Protein 1YPK (pdb70)

Structure (mmCIF, N/CA/C/O backbone):
data_1YPK
#
_entry.id   1YPK
#
_cell.length_a   70.885
_cell.length_b   71.744
_cell.length_c   72.274
_cell.angle_alpha   90.00
_cell.angle_beta   100.93
_cell.angle_gamma   90.00
#
_symmetry.space_group_name_H-M   'C 1 2 1'
#
loop_
_entity.id
_entity.type
_entity.pdbx_description
1 polymer 'Prothrombin light chain'
2 polymer 'Prothrombin heavy chain'
3 polymer '10-mer peptide from Acety-Hirudin(54-65) sulfated'
4 non-polymer [N-[N-(4-METHOXY-2,3,6-TRIMETHYLPHENYLSULFONYL)-L-ASPARTYL]-D-(4-AMIDINO-PHENYLALANYL)]-PIPERIDINE
5 water water
#
loop_
_atom_site.group_PDB
_atom_site.id
_atom_site.type_symbol
_atom_site.label_atom_id
_atom_site.label_alt_id
_atom_site.label_comp_id
_atom_site.label_asym_id
_atom_site.label_entity_id
_atom_site.label_seq_id
_atom_site.pdbx_PDB_ins_code
_atom_site.Cartn_x
_atom_site.Cartn_y
_atom_site.Cartn_z
_atom_site.occupancy
_atom_site.B_iso_or_equiv
_atom_site.auth_seq_id
_atom_site.auth_comp_id
_atom_site.auth_asym_id
_atom_site.auth_atom_id
_atom_site.pdbx_PDB_model_num
ATOM 1 N N . ALA A 1 1 B 13.702 19.288 20.979 1.00 45.17 1 ALA L N 1
ATOM 2 C CA . ALA A 1 1 B 13.301 20.549 20.325 1.00 45.10 1 ALA L CA 1
ATOM 3 C C . ALA A 1 1 B 11.792 20.528 20.110 1.00 35.36 1 ALA L C 1
ATOM 4 O O . ALA A 1 1 B 11.064 21.040 20.965 1.00 33.85 1 ALA L O 1
ATOM 6 N N . ASP A 1 2 A 11.299 19.926 19.032 1.00 27.86 1 ASP L N 1
ATOM 7 C CA . ASP A 1 2 A 9.942 19.434 18.950 1.00 23.00 1 ASP L CA 1
ATOM 8 C C . ASP A 1 2 A 9.937 17.910 19.066 1.00 20.22 1 ASP L C 1
ATOM 9 O O . ASP A 1 2 A 8.963 17.285 18.642 1.00 23.44 1 ASP L O 1
ATOM 14 N N . CYS A 1 3 ? 11.036 17.384 19.623 1.00 19.83 1 CYS L N 1
ATOM 15 C CA . CYS A 1 3 ? 11.086 15.915 19.717 1.00 21.56 1 CYS L CA 1
ATOM 16 C C . CYS A 1 3 ? 9.877 15.420 20.499 1.00 14.61 1 CYS L C 1
ATOM 17 O O . CYS A 1 3 ? 9.459 16.069 21.463 1.00 17.51 1 CYS L O 1
ATOM 20 N N . GLY A 1 4 ? 9.397 14.246 20.171 1.00 15.86 2 GLY L N 1
ATOM 21 C CA . GLY A 1 4 ? 8.490 13.562 21.058 1.00 11.73 2 GLY L CA 1
ATOM 22 C C . GLY A 1 4 ? 7.079 14.115 21.018 1.00 13.46 2 GLY L C 1
ATOM 23 O O . GLY A 1 4 ? 6.282 13.616 21.814 1.00 16.51 2 GLY L O 1
ATOM 24 N N . LEU A 1 5 ? 6.814 15.083 20.132 1.00 13.69 3 LEU L N 1
ATOM 25 C CA . LEU A 1 5 ? 5.465 15.642 19.995 1.00 12.90 3 LEU L CA 1
ATOM 26 C C . LEU A 1 5 ? 4.938 15.235 18.607 1.00 13.94 3 LEU L C 1
ATOM 27 O O . LEU A 1 5 ? 5.488 15.688 17.618 1.00 16.17 3 LEU L O 1
ATOM 32 N N . ARG A 1 6 ? 3.950 14.368 18.580 1.00 11.96 4 ARG L N 1
ATOM 33 C CA . ARG A 1 6 ? 3.434 13.773 17.355 1.00 9.28 4 ARG L CA 1
ATOM 34 C C . ARG A 1 6 ? 2.532 14.736 16.606 1.00 14.71 4 ARG L C 1
ATOM 35 O O . ARG A 1 6 ? 1.572 15.276 17.170 1.00 15.52 4 ARG L O 1
ATOM 43 N N . PRO A 1 7 ? 2.836 14.950 15.338 1.00 16.51 5 PRO L N 1
ATOM 44 C CA . PRO A 1 7 ? 1.957 15.764 14.479 1.00 21.01 5 PRO L CA 1
ATOM 45 C C . PRO A 1 7 ? 0.500 15.366 14.591 1.00 21.88 5 PRO L C 1
ATOM 46 O O . PRO A 1 7 ? -0.300 16.312 14.611 1.00 18.94 5 PRO L O 1
ATOM 50 N N . LEU A 1 8 ? 0.146 14.079 14.671 1.00 15.26 6 LEU L N 1
ATOM 51 C CA . LEU A 1 8 ? -1.268 13.737 14.590 1.00 20.28 6 LEU L CA 1
ATOM 52 C C . LEU A 1 8 ? -1.913 13.587 15.953 1.00 18.74 6 LEU L C 1
ATOM 53 O O . LEU A 1 8 ? -3.099 13.283 15.988 1.00 16.25 6 LEU L O 1
ATOM 58 N N . PHE A 1 9 ? -1.144 13.807 17.024 1.00 20.84 7 PHE L N 1
ATOM 59 C CA . PHE A 1 9 ? -1.667 13.723 18.386 1.00 13.43 7 PHE L CA 1
ATOM 60 C C . PHE A 1 9 ? -1.276 14.965 19.167 1.00 21.83 7 PHE L C 1
ATOM 61 O O . PHE A 1 9 ? -2.058 15.931 19.148 1.00 19.55 7 PHE L O 1
ATOM 69 N N . GLU A 1 10 ? -0.121 15.029 19.830 1.00 16.90 8 GLU L N 1
ATOM 70 C CA . GLU A 1 10 ? 0.161 16.143 20.726 1.00 18.45 8 GLU L CA 1
ATOM 71 C C . GLU A 1 10 ? 0.089 17.486 20.008 1.00 22.76 8 GLU L C 1
ATOM 72 O O . GLU A 1 10 ? -0.457 18.460 20.558 1.00 16.54 8 GLU L O 1
ATOM 78 N N . LYS A 1 11 ? 0.603 17.565 18.780 1.00 15.99 9 LYS L N 1
ATOM 79 C CA . LYS A 1 11 ? 0.614 18.871 18.114 1.00 18.46 9 LYS L CA 1
ATOM 80 C C . LYS A 1 11 ? -0.778 19.440 17.868 1.00 19.78 9 LYS L C 1
ATOM 81 O O . LYS A 1 11 ? -0.893 20.681 17.821 1.00 20.05 9 LYS L O 1
ATOM 87 N N . LYS A 1 12 ? -1.792 18.608 17.700 1.00 19.27 10 LYS L N 1
ATOM 88 C CA . LYS A 1 12 ? -3.162 19.051 17.426 1.00 21.51 10 LYS L CA 1
ATOM 89 C C . LYS A 1 12 ? -4.106 18.665 18.547 1.00 19.14 10 LYS L C 1
ATOM 90 O O . LYS A 1 12 ? -5.341 18.654 18.454 1.00 24.99 10 LYS L O 1
ATOM 96 N N . SER A 1 13 ? -3.522 18.367 19.701 1.00 19.47 11 SER L N 1
ATOM 97 C CA . SER A 1 13 ? -4.242 18.080 20.927 1.00 16.57 11 SER L CA 1
ATOM 98 C C . SER A 1 13 ? -5.228 16.919 20.821 1.00 20.30 11 SER L C 1
ATOM 99 O O . SER A 1 13 ? -6.311 16.975 21.432 1.00 22.91 11 SER L O 1
ATOM 102 N N . LEU A 1 14 ? -4.869 15.868 20.105 1.00 18.86 12 LEU L N 1
ATOM 103 C CA . LEU A 1 14 ? -5.598 14.616 20.089 1.00 16.76 12 LEU L CA 1
ATOM 104 C C . LEU A 1 14 ? -4.822 13.552 20.876 1.00 18.02 12 LEU L C 1
ATOM 105 O O . LEU A 1 14 ? -3.585 13.570 20.813 1.00 19.97 12 LEU L O 1
ATOM 110 N N . GLU A 1 15 ? -5.558 12.712 21.569 1.00 18.54 13 GLU L N 1
ATOM 111 C CA . GLU A 1 15 ? -4.997 11.577 22.319 1.00 19.56 13 GLU L CA 1
ATOM 112 C C . GLU A 1 15 ? -5.216 10.283 21.541 1.00 21.36 13 GLU L C 1
ATOM 113 O O . GLU A 1 15 ? -6.252 10.072 20.887 1.00 18.99 13 GLU L O 1
ATOM 119 N N . ASP A 1 16 ? -4.216 9.393 21.599 1.00 21.48 14 ASP L N 1
ATOM 120 C CA . ASP A 1 16 ? -4.414 8.043 21.056 1.00 20.76 14 ASP L CA 1
ATOM 121 C C . ASP A 1 16 ? -5.215 7.198 22.036 1.00 20.46 14 ASP L C 1
ATOM 122 O O . ASP A 1 16 ? -5.526 7.606 23.159 1.00 17.50 14 ASP L O 1
ATOM 127 N N . LYS A 1 17 A -5.558 5.995 21.591 1.00 19.67 14 LYS L N 1
ATOM 128 C CA . LYS A 1 17 A -6.556 5.176 22.261 1.00 21.70 14 LYS L CA 1
ATOM 129 C C . LYS A 1 17 A -6.067 4.592 23.579 1.00 18.86 14 LYS L C 1
ATOM 130 O O . LYS A 1 17 A -6.918 4.217 24.382 1.00 21.52 14 LYS L O 1
ATOM 136 N N . THR A 1 18 B -4.761 4.493 23.808 1.00 17.03 14 THR L N 1
ATOM 137 C CA . THR A 1 18 B -4.308 3.878 25.058 1.00 14.75 14 THR L CA 1
ATOM 138 C C . THR A 1 18 B -3.315 4.748 25.807 1.00 20.31 14 THR L C 1
ATOM 139 O O . THR A 1 18 B -2.784 4.301 26.843 1.00 21.67 14 THR L O 1
ATOM 143 N N . GLU A 1 19 C -2.987 5.975 25.391 1.00 15.17 14 GLU L N 1
ATOM 144 C CA . GLU A 1 19 C -1.971 6.673 26.178 1.00 13.08 14 GLU L CA 1
ATOM 145 C C . GLU A 1 19 C -2.454 6.978 27.593 1.00 20.56 14 GLU L C 1
ATOM 146 O O . GLU A 1 19 C -1.670 7.226 28.519 1.00 21.14 14 GLU L O 1
ATOM 152 N N . ARG A 1 20 D -3.760 6.979 27.850 1.00 14.39 14 ARG L N 1
ATOM 153 C CA . ARG A 1 20 D -4.197 7.262 29.217 1.00 13.65 14 ARG L CA 1
ATOM 154 C C . ARG A 1 20 D -3.825 6.140 30.184 1.00 14.40 14 ARG L C 1
ATOM 155 O O . ARG A 1 20 D -3.606 6.380 31.377 1.00 20.15 14 ARG L O 1
ATOM 163 N N . GLU A 1 21 E -3.747 4.916 29.677 1.00 18.96 14 GLU L N 1
ATOM 164 C CA . GLU A 1 21 E -3.314 3.780 30.506 1.00 17.22 14 GLU L CA 1
ATOM 165 C C . GLU A 1 21 E -1.917 4.027 31.045 1.00 20.10 14 GLU L C 1
ATOM 166 O O . GLU A 1 21 E -1.545 3.697 32.169 1.00 15.18 14 GLU L O 1
ATOM 172 N N . LEU A 1 22 F -1.054 4.647 30.217 1.00 21.11 14 LEU L N 1
ATOM 173 C CA . LEU A 1 22 F 0.284 4.983 30.709 1.00 19.69 14 LEU L CA 1
ATOM 174 C C . LEU A 1 22 F 0.191 6.032 31.810 1.00 19.25 14 LEU L C 1
ATOM 175 O O . LEU A 1 22 F 0.737 5.826 32.893 1.00 17.56 14 LEU L O 1
ATOM 180 N N . LEU A 1 23 G -0.520 7.115 31.481 1.00 18.39 14 LEU L N 1
ATOM 181 C CA . LEU A 1 23 G -0.722 8.184 32.456 1.00 17.20 14 LEU L CA 1
ATOM 182 C C . LEU A 1 23 G -1.190 7.635 33.800 1.00 12.80 14 LEU L C 1
ATOM 183 O O . LEU A 1 23 G -0.702 8.012 34.865 1.00 20.42 14 LEU L O 1
ATOM 188 N N . GLU A 1 24 H -2.151 6.719 33.687 1.00 17.54 14 GLU L N 1
ATOM 189 C CA . GLU A 1 24 H -2.745 6.225 34.945 1.00 18.58 14 GLU L CA 1
ATOM 190 C C . GLU A 1 24 H -1.731 5.412 35.717 1.00 17.47 14 GLU L C 1
ATOM 191 O O . GLU A 1 24 H -1.880 5.335 36.932 1.00 13.64 14 GLU L O 1
ATOM 197 N N . SER A 1 25 I -0.700 4.865 35.055 1.00 21.47 14 SER L N 1
ATOM 198 C CA . SER A 1 25 I 0.300 4.084 35.795 1.00 18.62 14 SER L CA 1
ATOM 199 C C . SER A 1 25 I 1.348 4.967 36.445 1.00 22.13 14 SER L C 1
ATOM 200 O O . SER A 1 25 I 2.123 4.500 37.290 1.00 22.72 14 SER L O 1
ATOM 203 N N . TYR A 1 26 J 1.392 6.227 36.029 1.00 16.46 14 TYR L N 1
ATOM 204 C CA . TYR A 1 26 J 2.412 7.132 36.566 1.00 18.77 14 TYR L CA 1
ATOM 205 C C . TYR A 1 26 J 1.905 7.764 37.846 1.00 26.84 14 TYR L C 1
ATOM 206 O O . TYR A 1 26 J 1.423 8.898 37.856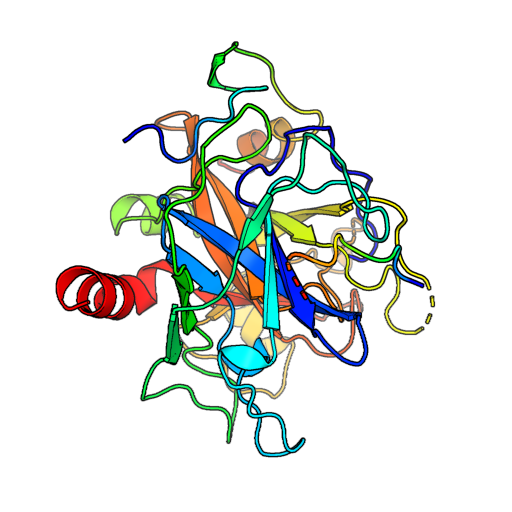 1.00 33.44 14 TYR L O 1
ATOM 215 N N . ILE A 1 27 K 1.965 7.012 38.944 1.00 37.12 14 ILE L N 1
ATOM 216 C CA . ILE A 1 27 K 1.172 7.395 40.110 1.00 44.67 14 ILE L CA 1
ATOM 217 C C . ILE A 1 27 K 1.754 8.574 40.871 1.00 63.49 14 ILE L C 1
ATOM 218 O O . ILE A 1 27 K 2.153 8.404 42.039 1.00 94.20 14 ILE L O 1
ATOM 224 N N . ILE B 2 1 ? 5.033 -8.383 17.917 1.00 23.77 16 ILE H N 1
ATOM 225 C CA . ILE B 2 1 ? 4.349 -8.013 19.151 1.00 26.44 16 ILE H CA 1
ATOM 226 C C . ILE B 2 1 ? 3.250 -9.039 19.454 1.00 25.07 16 ILE H C 1
ATOM 227 O O . ILE B 2 1 ? 2.383 -9.213 18.604 1.00 16.42 16 ILE H O 1
ATOM 232 N N . VAL B 2 2 ? 3.310 -9.685 20.604 1.00 18.71 17 VAL H N 1
ATOM 233 C CA . VAL B 2 2 ? 2.299 -10.658 21.010 1.00 26.33 17 VAL H CA 1
ATOM 234 C C . VAL B 2 2 ? 1.278 -10.018 21.943 1.00 19.81 17 VAL H C 1
ATOM 235 O O . VAL B 2 2 ? 1.598 -9.340 22.913 1.00 24.06 17 VAL H O 1
ATOM 239 N N . GLU B 2 3 ? -0.001 -10.245 21.656 1.00 24.60 18 GLU H N 1
ATOM 240 C CA . GLU B 2 3 ? -1.127 -9.772 22.447 1.00 22.13 18 GLU H CA 1
ATOM 241 C C . GLU B 2 3 ? -1.179 -8.255 22.501 1.00 28.86 18 GLU H C 1
ATOM 242 O O . GLU B 2 3 ? -1.626 -7.648 23.469 1.00 27.38 18 GLU H O 1
ATOM 248 N N . GLY B 2 4 ? -0.749 -7.611 21.402 1.00 21.95 19 GLY H N 1
ATOM 249 C CA . GLY B 2 4 ? -1.002 -6.178 21.332 1.00 20.57 19 GLY H CA 1
ATOM 250 C C . GLY B 2 4 ? -2.154 -5.879 20.380 1.00 28.36 19 GLY H C 1
ATOM 251 O O . GLY B 2 4 ? -3.034 -6.704 20.119 1.00 27.67 19 GLY H O 1
ATOM 252 N N . SER B 2 5 ? -2.187 -4.679 19.823 1.00 17.61 20 SER H N 1
ATOM 253 C CA . SER B 2 5 ? -3.256 -4.271 18.915 1.00 22.04 20 SER H CA 1
ATOM 254 C C . SER B 2 5 ? -2.674 -3.437 17.785 1.00 32.73 20 SER H C 1
ATOM 255 O O . SER B 2 5 ? -1.534 -2.965 17.860 1.00 21.89 20 SER H O 1
ATOM 258 N N . ASP B 2 6 ? -3.453 -3.284 16.722 1.00 20.31 21 ASP H N 1
ATOM 259 C CA . ASP B 2 6 ? -3.072 -2.401 15.633 1.00 15.52 21 ASP H CA 1
ATOM 260 C C . ASP B 2 6 ? -2.779 -0.989 16.116 1.00 19.38 21 ASP H C 1
ATOM 261 O O . ASP B 2 6 ? -3.515 -0.446 16.938 1.00 22.91 21 ASP H O 1
ATOM 266 N N . ALA B 2 7 ? -1.703 -0.406 15.590 1.00 19.13 22 ALA H N 1
ATOM 267 C CA . ALA B 2 7 ? -1.408 0.993 15.907 1.00 17.61 22 ALA H CA 1
ATOM 268 C C . ALA B 2 7 ? -2.337 1.916 15.131 1.00 19.41 22 ALA H C 1
ATOM 269 O O . ALA B 2 7 ? -2.824 1.588 14.054 1.00 20.74 22 ALA H O 1
ATOM 271 N N . GLU B 2 8 ? -2.602 3.089 15.716 1.00 21.58 23 GLU H N 1
ATOM 272 C CA . GLU B 2 8 ? -3.246 4.156 14.969 1.00 19.74 23 GLU H CA 1
ATOM 273 C C . GLU B 2 8 ? -2.282 4.792 14.001 1.00 16.13 23 GLU H C 1
ATOM 274 O O . GLU B 2 8 ? -1.060 4.729 14.210 1.00 19.58 23 GLU H O 1
ATOM 280 N N . ILE B 2 9 ? -2.805 5.419 12.953 1.00 16.99 24 ILE H N 1
ATOM 281 C CA . ILE B 2 9 ? -1.970 6.145 12.021 1.00 14.33 24 ILE H CA 1
ATOM 282 C C . ILE B 2 9 ? -1.233 7.283 12.712 1.00 18.80 24 ILE H C 1
ATOM 283 O O . ILE B 2 9 ? -1.846 8.063 13.441 1.00 21.79 24 ILE H O 1
ATOM 288 N N . GLY B 2 10 ? 0.069 7.392 12.484 1.00 15.77 25 GLY H N 1
ATOM 289 C CA . GLY B 2 10 ? 0.833 8.451 13.110 1.00 16.62 25 GLY H CA 1
ATOM 290 C C . GLY B 2 10 ? 1.095 8.301 14.594 1.00 17.25 25 GLY H C 1
ATOM 291 O O . GLY B 2 10 ? 1.559 9.253 15.227 1.00 16.33 25 GLY H O 1
ATOM 292 N N . MET B 2 11 ? 0.805 7.134 15.162 1.00 14.80 26 MET H N 1
ATOM 293 C CA . MET B 2 11 ? 0.918 6.875 16.582 1.00 16.68 26 MET H CA 1
ATOM 294 C C . MET B 2 11 ? 2.366 6.785 17.057 1.00 13.29 26 MET H C 1
ATOM 295 O O . MET B 2 11 ? 2.686 7.121 18.187 1.00 15.21 26 MET H O 1
ATOM 300 N N . SER B 2 12 ? 3.221 6.326 16.153 1.00 13.00 27 SER H N 1
ATOM 301 C CA . SER B 2 12 ? 4.634 6.108 16.497 1.00 19.20 27 SER H CA 1
ATOM 302 C C . SER B 2 12 ? 5.514 6.615 15.373 1.00 17.61 27 SER H C 1
ATOM 303 O O . SER B 2 12 ? 6.182 5.823 14.709 1.00 18.14 27 SER H O 1
ATOM 306 N N . PRO B 2 13 ? 5.508 7.932 15.144 1.00 10.35 28 PRO H N 1
ATOM 307 C CA . PRO B 2 13 ? 6.122 8.481 13.945 1.00 14.32 28 PRO H CA 1
ATOM 308 C C . PRO B 2 13 ? 7.647 8.420 13.955 1.00 14.23 28 PRO H C 1
ATOM 309 O O . PRO B 2 13 ? 8.236 8.761 12.925 1.00 15.72 28 PRO H O 1
ATOM 313 N N . TRP B 2 14 ? 8.247 7.986 15.060 1.00 16.38 29 TRP H N 1
ATOM 314 C CA . TRP B 2 14 ? 9.676 7.713 15.184 1.00 12.28 29 TRP H CA 1
ATOM 315 C C . TRP B 2 14 ? 9.990 6.262 14.838 1.00 15.13 29 TRP H C 1
ATOM 316 O O . TRP B 2 14 ? 11.131 5.833 14.748 1.00 13.64 29 TRP H O 1
ATOM 327 N N . GLN B 2 15 ? 8.964 5.447 14.636 1.00 14.71 30 GLN H N 1
ATOM 328 C CA . GLN B 2 15 ? 9.243 4.051 14.274 1.00 15.80 30 GLN H CA 1
ATOM 329 C C . GLN B 2 15 ? 9.957 3.935 12.928 1.00 16.57 30 GLN H C 1
ATOM 330 O O . GLN B 2 15 ? 9.590 4.512 11.907 1.00 15.25 30 GLN H O 1
ATOM 336 N N . VAL B 2 16 ? 10.995 3.116 12.948 1.00 17.20 31 VAL H N 1
ATOM 337 C CA . VAL B 2 16 ? 11.778 2.792 11.768 1.00 13.63 31 VAL H CA 1
ATOM 338 C C . VAL B 2 16 ? 11.786 1.279 11.558 1.00 18.16 31 VAL H C 1
ATOM 339 O O . VAL B 2 16 ? 11.835 0.465 12.487 1.00 15.07 31 VAL H O 1
ATOM 343 N N . MET B 2 17 ? 11.714 0.873 10.299 1.00 14.30 32 MET H N 1
ATOM 344 C CA . MET B 2 17 ? 11.937 -0.510 9.899 1.00 12.52 32 MET H CA 1
ATOM 345 C C . MET B 2 17 ? 13.331 -0.656 9.306 1.00 14.34 32 MET H C 1
ATOM 346 O O . MET B 2 17 ? 13.696 0.097 8.399 1.00 16.77 32 MET H O 1
ATOM 351 N N . LEU B 2 18 ? 14.111 -1.585 9.840 1.00 19.18 33 LEU H N 1
ATOM 352 C CA . LEU B 2 18 ? 15.398 -1.980 9.258 1.00 17.31 33 LEU H CA 1
ATOM 353 C C . LEU B 2 18 ? 15.069 -3.134 8.308 1.00 15.43 33 LEU H C 1
ATOM 354 O O . LEU B 2 18 ? 14.540 -4.170 8.706 1.00 17.53 33 LEU H O 1
ATOM 359 N N . PHE B 2 19 ? 15.375 -2.889 7.047 1.00 22.75 34 PHE H N 1
ATOM 360 C CA . PHE B 2 19 ? 14.981 -3.744 5.936 1.00 16.99 34 PHE H CA 1
ATOM 361 C C . PHE B 2 19 ? 16.216 -4.264 5.218 1.00 15.77 34 PHE H C 1
ATOM 362 O O . PHE B 2 19 ? 17.073 -3.472 4.842 1.00 23.35 34 PHE H O 1
ATOM 370 N N . ARG B 2 20 ? 16.264 -5.585 5.078 1.00 24.30 35 ARG H N 1
ATOM 371 C CA . ARG B 2 20 ? 17.365 -6.175 4.310 1.00 19.67 35 ARG H CA 1
ATOM 372 C C . ARG B 2 20 ? 17.065 -6.122 2.810 1.00 23.04 35 ARG H C 1
ATOM 373 O O . ARG B 2 20 ? 15.939 -6.369 2.355 1.00 31.34 35 ARG H O 1
ATOM 381 N N . LYS B 2 21 ? 18.080 -5.775 2.047 1.00 28.31 36 LYS H N 1
ATOM 382 C CA . LYS B 2 21 ? 18.024 -5.501 0.617 1.00 28.66 36 LYS H CA 1
ATOM 383 C C . LYS B 2 21 ? 17.795 -6.766 -0.200 1.00 37.84 36 LYS H C 1
ATOM 384 O O . LYS B 2 21 ? 16.885 -6.827 -1.026 1.00 57.99 36 LYS H O 1
ATOM 390 N N . SER B 2 22 A 18.625 -7.774 0.037 1.00 47.06 36 SER H N 1
ATOM 391 C CA . SER B 2 22 A 18.460 -9.070 -0.620 1.00 50.69 36 SER H CA 1
ATOM 392 C C . SER B 2 22 A 18.868 -10.175 0.350 1.00 40.33 36 SER H C 1
ATOM 393 O O . SER B 2 22 A 20.009 -10.199 0.821 1.00 41.11 36 SER H O 1
ATOM 396 N N . PRO B 2 23 ? 17.994 -11.111 0.687 1.00 37.23 37 PRO H N 1
ATOM 397 C CA . PRO B 2 23 ? 16.577 -11.109 0.347 1.00 36.12 37 PRO H CA 1
ATOM 398 C C . PRO B 2 23 ? 15.827 -10.001 1.098 1.00 43.47 37 PRO H C 1
ATOM 399 O O . PRO B 2 23 ? 16.159 -9.674 2.236 1.00 36.28 37 PRO H O 1
ATOM 403 N N . GLN B 2 24 ? 14.859 -9.421 0.400 1.00 42.33 38 GLN H N 1
ATOM 404 C CA . GLN B 2 24 ? 14.114 -8.291 0.953 1.00 41.08 38 GLN H CA 1
ATOM 405 C C . GLN B 2 24 ? 13.319 -8.788 2.149 1.00 39.99 38 GLN H C 1
ATOM 406 O O . GLN B 2 24 ? 12.344 -9.519 1.977 1.00 39.28 38 GLN H O 1
ATOM 412 N N . GLU B 2 25 ? 13.733 -8.416 3.359 1.00 35.59 39 GLU H N 1
ATOM 413 C CA . GLU B 2 25 ? 12.919 -8.778 4.520 1.00 36.70 39 GLU H CA 1
ATOM 414 C C . GLU B 2 25 ? 13.111 -7.841 5.709 1.00 28.82 39 GLU H C 1
ATOM 415 O O . GLU B 2 25 ? 14.009 -7.009 5.744 1.00 28.57 39 GLU H O 1
ATOM 421 N N . LEU B 2 26 ? 12.229 -8.004 6.687 1.00 25.17 40 LEU H N 1
ATOM 422 C CA . LEU B 2 26 ? 12.335 -7.180 7.890 1.00 28.29 40 LEU H CA 1
ATOM 423 C C . LEU B 2 26 ? 13.428 -7.721 8.806 1.00 30.64 40 LEU H C 1
ATOM 424 O O . LEU B 2 26 ? 13.343 -8.865 9.249 1.00 38.04 40 LEU H O 1
ATOM 429 N N . LEU B 2 27 ? 14.416 -6.881 9.071 1.00 24.74 41 LEU H N 1
ATOM 430 C CA . LEU B 2 27 ? 15.520 -7.220 9.980 1.00 26.68 41 LEU H CA 1
ATOM 431 C C . LEU B 2 27 ? 15.086 -7.033 11.416 1.00 26.81 41 LEU H C 1
ATOM 432 O O . LEU B 2 27 ? 15.091 -7.856 12.321 1.00 37.38 41 LEU H O 1
ATOM 437 N N . CYS B 2 28 ? 14.636 -5.787 11.635 1.00 24.59 42 CYS H N 1
ATOM 438 C CA . CYS B 2 28 ? 14.477 -5.277 12.975 1.00 20.31 42 CYS H CA 1
ATOM 439 C C . CYS B 2 28 ? 13.685 -3.978 12.976 1.00 20.58 42 CYS H C 1
ATOM 440 O O . CYS B 2 28 ? 13.516 -3.447 11.876 1.00 16.05 42 CYS H O 1
ATOM 443 N N . GLY B 2 29 ? 13.316 -3.580 14.170 1.00 15.57 43 GLY H N 1
ATOM 444 C CA . GLY B 2 29 ? 12.833 -2.245 14.511 1.00 15.32 43 GLY H CA 1
ATOM 445 C C . GLY B 2 29 ? 14.031 -1.340 14.790 1.00 20.41 43 GLY H C 1
ATOM 446 O O . GLY B 2 29 ? 15.175 -1.786 14.909 1.00 16.54 43 GLY H O 1
ATOM 447 N N . ALA B 2 30 ? 13.730 -0.051 14.879 1.00 14.25 44 ALA H N 1
ATOM 448 C CA . ALA B 2 30 ? 14.630 1.045 15.087 1.00 16.06 44 ALA H CA 1
ATOM 449 C C . ALA B 2 30 ? 13.800 2.313 15.302 1.00 18.77 44 ALA H C 1
ATOM 450 O O . ALA B 2 30 ? 12.577 2.206 15.141 1.00 15.90 44 ALA H O 1
ATOM 452 N N . SER B 2 31 ? 14.482 3.394 15.656 1.00 13.17 45 SER H N 1
ATOM 453 C CA . SER B 2 31 ? 13.841 4.657 15.969 1.00 13.07 45 SER H CA 1
ATOM 454 C C . SER B 2 31 ? 14.607 5.861 15.443 1.00 18.39 45 SER H C 1
ATOM 455 O O . SER B 2 31 ? 15.833 5.892 15.367 1.00 20.03 45 SER H O 1
ATOM 458 N N . LEU B 2 32 ? 13.818 6.862 15.062 1.00 12.73 46 LEU H N 1
ATOM 459 C CA . LEU B 2 32 ? 14.289 8.135 14.577 1.00 12.85 46 LEU H CA 1
ATOM 460 C C . LEU B 2 32 ? 14.571 9.083 15.743 1.00 15.41 46 LEU H C 1
ATOM 461 O O . LEU B 2 32 ? 13.644 9.461 16.463 1.00 13.42 46 LEU H O 1
ATOM 466 N N . ILE B 2 33 ? 15.821 9.481 15.939 1.00 17.11 47 ILE H N 1
ATOM 467 C CA . ILE B 2 33 ? 16.149 10.428 17.006 1.00 16.04 47 ILE H CA 1
ATOM 468 C C . ILE B 2 33 ? 16.555 11.804 16.489 1.00 20.64 47 ILE H C 1
ATOM 469 O O . ILE B 2 33 ? 16.693 12.766 17.245 1.00 16.98 47 ILE H O 1
ATOM 474 N N . SER B 2 34 ? 16.729 11.949 15.188 1.00 18.88 48 SER H N 1
ATOM 475 C CA . SER B 2 34 ? 16.960 13.239 14.541 1.00 23.28 48 SER H CA 1
ATOM 476 C C . SER B 2 34 ? 16.807 13.035 13.032 1.00 23.03 48 SER H C 1
ATOM 477 O O . SER B 2 34 ? 16.487 11.925 12.590 1.00 27.82 48 SER H O 1
ATOM 480 N N . ASP B 2 35 ? 17.037 14.068 12.220 1.00 18.12 49 ASP H N 1
ATOM 481 C CA . ASP B 2 35 ? 16.738 13.902 10.793 1.00 20.04 49 ASP H CA 1
ATOM 482 C C . ASP B 2 35 ? 17.776 13.088 10.046 1.00 20.22 49 ASP H C 1
ATOM 483 O O . ASP B 2 35 ? 17.606 12.749 8.877 1.00 23.76 49 ASP H O 1
ATOM 488 N N . ARG B 2 36 ? 18.863 12.728 10.715 1.00 20.79 50 ARG H N 1
ATOM 489 C CA . ARG B 2 36 ? 19.937 11.936 10.123 1.00 24.62 50 ARG H CA 1
ATOM 490 C C . ARG B 2 36 ? 20.382 10.799 11.032 1.00 24.80 50 ARG H C 1
ATOM 491 O O . ARG B 2 36 ? 21.349 10.110 10.707 1.00 18.28 50 ARG H O 1
ATOM 499 N N . TRP B 2 37 ? 19.744 10.547 12.180 1.00 17.20 51 TRP H N 1
ATOM 500 C CA . TRP B 2 37 ? 20.229 9.478 13.060 1.00 14.35 51 TRP H CA 1
ATOM 501 C C . TRP B 2 37 ? 19.116 8.540 13.497 1.00 15.49 51 TRP H C 1
ATOM 502 O O . TRP B 2 37 ? 18.030 8.976 13.882 1.00 15.66 51 TRP H O 1
ATOM 513 N N . VAL B 2 38 ? 19.416 7.244 13.437 1.00 17.32 52 VAL H N 1
ATOM 514 C CA . VAL B 2 38 ? 18.507 6.176 13.821 1.00 19.37 52 VAL H CA 1
ATOM 515 C C . VAL B 2 38 ? 19.162 5.307 14.886 1.00 23.68 52 VAL H C 1
ATOM 516 O O . VAL B 2 38 ? 20.342 4.963 14.794 1.00 15.78 52 VAL H O 1
ATOM 520 N N . LEU B 2 39 ? 18.428 4.943 15.912 1.00 11.86 53 LEU H N 1
ATOM 521 C CA . LEU B 2 39 ? 18.863 4.126 17.034 1.00 9.35 53 LEU H CA 1
ATOM 522 C C . LEU B 2 39 ? 18.259 2.744 16.914 1.00 14.16 53 LEU H C 1
ATOM 523 O O . LEU B 2 39 ? 17.096 2.613 16.544 1.00 17.17 53 LEU H O 1
ATOM 528 N N . THR B 2 40 ? 19.067 1.728 17.200 1.00 12.93 54 THR H N 1
ATOM 529 C CA . THR B 2 40 ? 18.636 0.338 17.163 1.00 11.31 54 THR H CA 1
ATOM 530 C C . THR B 2 40 ? 19.485 -0.497 18.118 1.00 10.99 54 THR H C 1
ATOM 531 O O . THR B 2 40 ? 20.301 0.009 18.902 1.00 12.69 54 THR H O 1
ATOM 535 N N . ALA B 2 41 ? 19.231 -1.789 18.136 1.00 15.69 55 ALA H N 1
ATOM 536 C CA . ALA B 2 41 ? 20.011 -2.721 18.948 1.00 15.25 55 ALA H CA 1
ATOM 537 C C . ALA B 2 41 ? 21.245 -3.170 18.181 1.00 11.93 55 ALA H C 1
ATOM 538 O O . ALA B 2 41 ? 21.121 -3.463 16.998 1.00 15.68 55 ALA H O 1
ATOM 540 N N . ALA B 2 42 ? 22.358 -3.256 18.875 1.00 15.07 56 ALA H N 1
ATOM 541 C CA . ALA B 2 42 ? 23.571 -3.770 18.252 1.00 17.28 56 ALA H CA 1
ATOM 542 C C . ALA B 2 42 ? 23.327 -5.124 17.629 1.00 16.28 56 ALA H C 1
ATOM 543 O O . ALA B 2 42 ? 23.772 -5.459 16.537 1.00 18.35 56 ALA H O 1
ATOM 545 N N . HIS B 2 43 ? 22.560 -5.988 18.300 1.00 12.66 57 HIS H N 1
ATOM 546 C CA . HIS B 2 43 ? 22.417 -7.360 17.828 1.00 21.04 57 HIS H CA 1
ATOM 547 C C . HIS B 2 43 ? 21.693 -7.454 16.492 1.00 17.98 57 HIS H C 1
ATOM 548 O O . HIS B 2 43 ? 21.600 -8.503 15.846 1.00 17.82 57 HIS H O 1
ATOM 555 N N . CYS B 2 44 ? 21.049 -6.358 16.121 1.00 14.74 58 CYS H N 1
ATOM 556 C CA . CYS B 2 44 ? 20.334 -6.324 14.844 1.00 14.52 58 CYS H CA 1
ATOM 557 C C . CYS B 2 44 ? 21.330 -6.309 13.690 1.00 17.75 58 CYS H C 1
ATOM 558 O O . CYS B 2 44 ? 21.077 -6.680 12.550 1.00 23.25 58 CYS H O 1
ATOM 561 N N . LEU B 2 45 ? 22.515 -5.815 14.017 1.00 16.52 59 LEU H N 1
ATOM 562 C CA . LEU B 2 45 ? 23.554 -5.638 13.025 1.00 18.60 59 LEU H CA 1
ATOM 563 C C . LEU B 2 45 ? 24.715 -6.609 13.191 1.00 21.93 59 LEU H C 1
ATOM 564 O O . LEU B 2 45 ? 25.384 -6.956 12.202 1.00 20.65 59 LEU H O 1
ATOM 569 N N . LEU B 2 46 ? 25.007 -7.015 14.423 1.00 15.96 60 LEU H N 1
ATOM 570 C CA . LEU B 2 46 ? 26.194 -7.817 14.704 1.00 15.17 60 LEU H CA 1
ATOM 571 C C . LEU B 2 46 ? 25.890 -8.931 15.688 1.00 18.74 60 LEU H C 1
ATOM 572 O O . LEU B 2 46 ? 25.572 -8.628 16.842 1.00 16.23 60 LEU H O 1
ATOM 577 N N . TYR B 2 47 A 25.988 -10.183 15.246 1.00 16.94 60 TYR H N 1
ATOM 578 C CA . TYR B 2 47 A 25.827 -11.320 16.139 1.00 16.00 60 TYR H CA 1
ATOM 579 C C . TYR B 2 47 A 26.623 -12.484 15.559 1.00 16.24 60 TYR H C 1
ATOM 580 O O . TYR B 2 47 A 26.047 -13.387 14.988 1.00 20.39 60 TYR H O 1
ATOM 589 N N . PRO B 2 48 B 27.931 -12.449 15.761 1.00 19.07 60 PRO H N 1
ATOM 590 C CA . PRO B 2 48 B 28.824 -13.451 15.174 1.00 22.93 60 PRO H CA 1
ATOM 591 C C . PRO B 2 48 B 28.447 -14.892 15.436 1.00 18.31 60 PRO H C 1
ATOM 592 O O . PRO B 2 48 B 28.728 -15.727 14.547 1.00 22.96 60 PRO H O 1
ATOM 596 N N . PRO B 2 49 C 27.916 -15.307 16.573 1.00 14.36 60 PRO H N 1
ATOM 597 C CA . PRO B 2 49 C 27.604 -16.728 16.718 1.00 20.19 60 PRO H CA 1
ATOM 598 C C . PRO B 2 49 C 26.661 -17.256 15.635 1.00 30.25 60 PRO H C 1
ATOM 599 O O . PRO B 2 49 C 26.674 -18.464 15.371 1.00 24.62 60 PRO H O 1
ATOM 603 N N . TRP B 2 50 D 25.882 -16.384 15.032 1.00 24.64 60 TRP H N 1
ATOM 604 C CA . TRP B 2 50 D 24.955 -16.704 13.958 1.00 19.29 60 TRP H CA 1
ATOM 605 C C . TRP B 2 50 D 25.409 -16.145 12.609 1.00 27.43 60 TRP H C 1
ATOM 606 O O . TRP B 2 50 D 24.601 -16.049 11.679 1.00 36.66 60 TRP H O 1
ATOM 617 N N . ASP B 2 51 E 26.672 -15.789 12.527 1.00 17.36 60 ASP H N 1
ATOM 618 C CA . ASP B 2 51 E 27.350 -15.162 11.417 1.00 19.09 60 ASP H CA 1
ATOM 619 C C . ASP B 2 51 E 26.553 -13.993 10.863 1.00 27.73 60 ASP H C 1
ATOM 620 O O . ASP B 2 51 E 26.383 -13.829 9.654 1.00 28.11 60 ASP H O 1
ATOM 625 N N . LYS B 2 52 F 26.065 -13.167 11.777 1.00 20.49 60 LYS H N 1
ATOM 626 C CA . LYS B 2 52 F 25.467 -11.894 11.413 1.00 24.14 60 LYS H CA 1
ATOM 627 C C . LYS B 2 52 F 26.460 -10.755 11.629 1.00 18.70 60 LYS H C 1
ATOM 628 O O . LYS B 2 52 F 27.040 -10.503 12.684 1.00 18.59 60 LYS H O 1
ATOM 634 N N . ASN B 2 53 G 26.656 -9.981 10.564 1.00 17.80 60 ASN H N 1
ATOM 635 C CA . ASN B 2 53 G 27.577 -8.871 10.512 1.00 26.32 60 ASN H CA 1
ATOM 636 C C . ASN B 2 53 G 27.263 -7.963 9.327 1.00 31.50 60 ASN H C 1
ATOM 637 O O . ASN B 2 53 G 28.028 -7.920 8.366 1.00 28.53 60 ASN H O 1
ATOM 642 N N . PHE B 2 54 H 26.145 -7.251 9.400 1.00 22.80 60 PHE H N 1
ATOM 643 C CA . PHE B 2 54 H 25.695 -6.472 8.251 1.00 32.39 60 PHE H CA 1
ATOM 644 C C . PHE B 2 54 H 26.574 -5.277 7.972 1.00 32.75 60 PHE H C 1
ATOM 645 O O . PHE B 2 54 H 27.094 -4.654 8.902 1.00 30.51 60 PHE H O 1
ATOM 653 N N . THR B 2 55 I 26.760 -4.889 6.706 1.00 27.24 60 THR H N 1
ATOM 654 C CA . THR B 2 55 I 27.419 -3.591 6.524 1.00 25.18 60 THR H CA 1
ATOM 655 C C . THR B 2 55 I 26.371 -2.602 6.011 1.00 21.69 60 THR H C 1
ATOM 656 O O . THR B 2 55 I 25.229 -2.995 5.792 1.00 24.04 60 THR H O 1
ATOM 660 N N . GLU B 2 56 ? 26.773 -1.359 5.844 1.00 23.65 61 GLU H N 1
ATOM 661 C CA . GLU B 2 56 ? 25.827 -0.307 5.464 1.00 25.47 61 GLU H CA 1
ATOM 662 C C . GLU B 2 56 ? 25.053 -0.690 4.212 1.00 33.11 61 GLU H C 1
ATOM 663 O O . GLU B 2 56 ? 23.839 -0.520 4.101 1.00 22.40 61 GLU H O 1
ATOM 669 N N . ASN B 2 57 ? 25.742 -1.225 3.205 1.00 22.36 62 ASN H N 1
ATOM 670 C CA . ASN B 2 57 ? 25.061 -1.452 1.918 1.00 22.82 62 ASN H CA 1
ATOM 671 C C . ASN B 2 57 ? 24.122 -2.635 1.917 1.00 28.72 62 ASN H C 1
ATOM 672 O O . ASN B 2 57 ? 23.387 -2.896 0.962 1.00 28.99 62 ASN H O 1
ATOM 677 N N . ASP B 2 58 ? 24.070 -3.391 3.022 1.00 24.31 63 ASP H N 1
ATOM 678 C CA . ASP B 2 58 ? 23.175 -4.530 3.077 1.00 22.62 63 ASP H CA 1
ATOM 679 C C . ASP B 2 58 ? 21.741 -4.150 3.407 1.00 22.95 63 ASP H C 1
ATOM 680 O O . ASP B 2 58 ? 20.783 -4.920 3.251 1.00 25.42 63 ASP H O 1
ATOM 685 N N . LEU B 2 59 ? 21.613 -2.924 3.919 1.00 25.45 64 LEU H N 1
ATOM 686 C CA . LEU B 2 59 ? 20.342 -2.517 4.495 1.00 34.02 64 LEU H CA 1
ATOM 687 C C . LEU B 2 59 ? 19.792 -1.177 4.013 1.00 28.31 64 LEU H C 1
ATOM 688 O O . LEU B 2 59 ? 20.482 -0.301 3.509 1.00 22.81 64 LEU H O 1
ATOM 693 N N . LEU B 2 60 ? 18.495 -1.025 4.241 1.00 24.89 65 LEU H N 1
ATOM 694 C CA . LEU B 2 60 ? 17.743 0.201 4.068 1.00 30.48 65 LEU H CA 1
ATOM 695 C C . LEU B 2 60 ? 16.992 0.501 5.363 1.00 24.62 65 LEU H C 1
ATOM 696 O O . LEU B 2 60 ? 16.652 -0.445 6.067 1.00 20.37 65 LEU H O 1
ATOM 701 N N . VAL B 2 61 ? 16.724 1.770 5.641 1.00 19.94 66 VAL H N 1
ATOM 702 C CA . VAL B 2 61 ? 15.727 1.991 6.709 1.00 24.78 66 VAL H CA 1
ATOM 703 C C . VAL B 2 61 ? 14.488 2.611 6.049 1.00 20.99 66 VAL H C 1
ATOM 704 O O . VAL B 2 61 ? 14.650 3.484 5.200 1.00 24.65 66 VAL H O 1
ATOM 708 N N . ARG B 2 62 ? 13.329 2.138 6.452 1.00 20.54 67 ARG H N 1
ATOM 709 C CA . ARG B 2 62 ? 12.035 2.631 5.986 1.00 17.46 67 ARG H CA 1
ATOM 710 C C . ARG B 2 62 ? 11.338 3.356 7.134 1.00 21.55 67 ARG H C 1
ATOM 711 O O . ARG B 2 62 ? 11.132 2.816 8.216 1.00 17.88 67 ARG H O 1
ATOM 719 N N . ILE B 2 63 ? 11.051 4.626 6.899 1.00 20.65 68 ILE H N 1
ATOM 720 C CA . ILE B 2 63 ? 10.531 5.562 7.880 1.00 18.90 68 ILE H CA 1
ATOM 721 C C . ILE B 2 63 ? 9.143 6.021 7.488 1.00 20.91 68 ILE H C 1
ATOM 722 O O . ILE B 2 63 ? 8.907 6.287 6.312 1.00 19.67 68 ILE H O 1
ATOM 727 N N . GLY B 2 64 ? 8.210 6.126 8.421 1.00 22.70 69 GLY H N 1
ATOM 728 C CA . GLY B 2 64 ? 6.884 6.659 8.113 1.00 19.46 69 GLY H CA 1
ATOM 729 C C . GLY B 2 64 ? 5.871 5.582 7.826 1.00 21.21 69 GLY H C 1
ATOM 730 O O . GLY B 2 64 ? 4.753 5.828 7.373 1.00 20.02 69 GLY H O 1
ATOM 731 N N . LYS B 2 65 ? 6.239 4.332 8.101 1.00 18.08 70 LYS H N 1
ATOM 732 C CA . LYS B 2 65 ? 5.452 3.185 7.738 1.00 15.68 70 LYS H CA 1
ATOM 733 C C . LYS B 2 65 ? 4.388 2.810 8.750 1.00 17.32 70 LYS H C 1
ATOM 734 O O . LYS B 2 65 ? 4.450 3.069 9.949 1.00 18.29 70 LYS H O 1
ATOM 740 N N . HIS B 2 66 ? 3.373 2.138 8.233 1.00 16.62 71 HIS H N 1
ATOM 741 C CA . HIS B 2 66 ? 2.299 1.542 9.013 1.00 15.18 71 HIS H CA 1
ATOM 742 C C . HIS B 2 66 ? 2.099 0.103 8.546 1.00 22.86 71 HIS H C 1
ATOM 743 O O . HIS B 2 66 ? 2.253 -0.901 9.237 1.00 22.09 71 HIS H O 1
ATOM 750 N N . SER B 2 67 ? 1.750 -0.030 7.262 1.00 21.73 72 SER H N 1
ATOM 751 C CA . SER B 2 67 ? 1.668 -1.387 6.736 1.00 19.76 72 SER H CA 1
ATOM 752 C C . SER B 2 67 ? 3.050 -2.037 6.722 1.00 25.04 72 SER H C 1
ATOM 753 O O . SER B 2 67 ? 4.068 -1.401 6.484 1.00 22.04 72 SER H O 1
ATOM 756 N N . ARG B 2 68 ? 3.057 -3.341 6.988 1.00 22.41 73 ARG H N 1
ATOM 757 C CA . ARG B 2 68 ? 4.329 -4.051 7.110 1.00 22.55 73 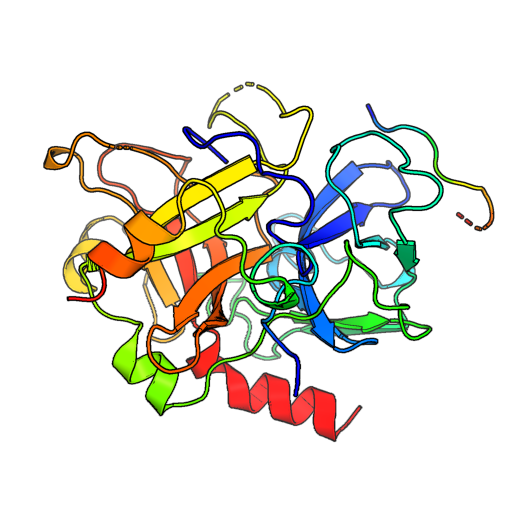ARG H CA 1
ATOM 758 C C . ARG B 2 68 ? 4.978 -4.301 5.762 1.00 22.79 73 ARG H C 1
ATOM 759 O O . ARG B 2 68 ? 6.158 -4.023 5.569 1.00 26.38 73 ARG H O 1
ATOM 767 N N . THR B 2 69 ? 4.174 -4.829 4.837 1.00 24.47 74 THR H N 1
ATOM 768 C CA . THR B 2 69 ? 4.733 -5.258 3.557 1.00 31.48 74 THR H CA 1
ATOM 769 C C . THR B 2 69 ? 4.481 -4.252 2.446 1.00 29.81 74 THR H C 1
ATOM 770 O O . THR B 2 69 ? 5.197 -4.292 1.436 1.00 28.97 74 THR H O 1
ATOM 774 N N . ARG B 2 70 ? 3.522 -3.337 2.585 1.00 24.44 75 ARG H N 1
ATOM 775 C CA . ARG B 2 70 ? 3.268 -2.450 1.441 1.00 26.44 75 ARG H CA 1
ATOM 776 C C . ARG B 2 70 ? 4.386 -1.466 1.185 1.00 26.91 75 ARG H C 1
ATOM 777 O O . ARG B 2 70 ? 5.088 -1.014 2.077 1.00 25.05 75 ARG H O 1
ATOM 785 N N . TYR B 2 71 ? 4.599 -1.082 -0.084 1.00 19.85 76 TYR H N 1
ATOM 786 C CA . TYR B 2 71 ? 5.345 0.131 -0.352 1.00 26.56 76 TYR H CA 1
ATOM 787 C C . TYR B 2 71 ? 4.357 1.292 -0.185 1.00 34.38 76 TYR H C 1
ATOM 788 O O . TYR B 2 71 ? 3.346 1.337 -0.898 1.00 31.68 76 TYR H O 1
ATOM 797 N N . GLU B 2 72 ? 4.602 2.180 0.776 1.00 25.48 77 GLU H N 1
ATOM 798 C CA . GLU B 2 72 ? 3.598 3.196 1.119 1.00 21.18 77 GLU H CA 1
ATOM 799 C C . GLU B 2 72 ? 3.983 4.514 0.465 1.00 24.87 77 GLU H C 1
ATOM 800 O O . GLU B 2 72 ? 4.511 5.468 1.029 1.00 20.80 77 GLU H O 1
ATOM 806 N N . ARG B 2 73 A 3.693 4.508 -0.840 1.00 27.67 77 ARG H N 1
ATOM 807 C CA . ARG B 2 73 A 3.889 5.608 -1.743 1.00 25.03 77 ARG H CA 1
ATOM 808 C C . ARG B 2 73 A 3.416 6.952 -1.207 1.00 15.24 77 ARG H C 1
ATOM 809 O O . ARG B 2 73 A 2.257 6.972 -0.821 1.00 23.04 77 ARG H O 1
ATOM 817 N N . ASN B 2 74 ? 4.238 7.974 -1.221 1.00 20.14 78 ASN H N 1
ATOM 818 C CA . ASN B 2 74 ? 3.850 9.301 -0.785 1.00 25.06 78 ASN H CA 1
ATOM 819 C C . ASN B 2 74 ? 3.754 9.373 0.740 1.00 25.01 78 ASN H C 1
ATOM 820 O O . ASN B 2 74 ? 3.262 10.352 1.304 1.00 21.48 78 ASN H O 1
ATOM 825 N N . ILE B 2 75 ? 4.200 8.328 1.430 1.00 21.54 79 ILE H N 1
ATOM 826 C CA . ILE B 2 75 ? 4.071 8.349 2.893 1.00 23.41 79 ILE H CA 1
ATOM 827 C C . ILE B 2 75 ? 5.390 7.948 3.554 1.00 20.84 79 ILE H C 1
ATOM 828 O O . ILE B 2 75 ? 5.995 8.809 4.187 1.00 20.89 79 ILE H O 1
ATOM 833 N N . GLU B 2 76 ? 5.756 6.689 3.352 1.00 21.25 80 GLU H N 1
ATOM 834 C CA . GLU B 2 76 ? 7.055 6.221 3.839 1.00 18.63 80 GLU H CA 1
ATOM 835 C C . GLU B 2 76 ? 8.171 6.892 3.050 1.00 19.86 80 GLU H C 1
ATOM 836 O O . GLU B 2 76 ? 8.051 7.355 1.917 1.00 24.93 80 GLU H O 1
ATOM 842 N N . LYS B 2 77 ? 9.301 6.990 3.730 1.00 19.22 81 LYS H N 1
ATOM 843 C CA . LYS B 2 77 ? 10.539 7.446 3.119 1.00 14.92 81 LYS H CA 1
ATOM 844 C C . LYS B 2 77 ? 11.559 6.326 3.348 1.00 21.89 81 LYS H C 1
ATOM 845 O O . LYS B 2 77 ? 11.598 5.757 4.442 1.00 22.47 81 LYS H O 1
ATOM 851 N N . ILE B 2 78 ? 12.349 6.025 2.339 1.00 27.04 82 ILE H N 1
ATOM 852 C CA . ILE B 2 78 ? 13.383 4.984 2.401 1.00 24.73 82 ILE H CA 1
ATOM 853 C C . ILE B 2 78 ? 14.742 5.649 2.347 1.00 25.52 82 ILE H C 1
ATOM 854 O O . ILE B 2 78 ? 14.988 6.475 1.459 1.00 29.82 82 ILE H O 1
ATOM 859 N N . SER B 2 79 ? 15.618 5.320 3.283 1.00 20.11 83 SER H N 1
ATOM 860 C CA . SER B 2 79 ? 16.903 5.951 3.448 1.00 17.83 83 SER H CA 1
ATOM 861 C C . SER B 2 79 ? 18.062 4.954 3.419 1.00 26.60 83 SER H C 1
ATOM 862 O O . SER B 2 79 ? 17.992 3.822 3.886 1.00 22.20 83 SER H O 1
ATOM 865 N N . MET B 2 80 ? 19.156 5.460 2.839 1.00 23.78 84 MET H N 1
ATOM 866 C CA . MET B 2 80 ? 20.363 4.636 2.773 1.00 24.87 84 MET H CA 1
ATOM 867 C C . MET B 2 80 ? 21.296 5.019 3.913 1.00 19.67 84 MET H C 1
ATOM 868 O O . MET B 2 80 ? 21.263 6.128 4.458 1.00 25.11 84 MET H O 1
ATOM 873 N N . LEU B 2 81 ? 22.126 4.050 4.266 1.00 21.30 85 LEU H N 1
ATOM 874 C CA . LEU B 2 81 ? 22.995 4.186 5.414 1.00 19.97 85 LEU H CA 1
ATOM 875 C C . LEU B 2 81 ? 24.328 4.794 5.002 1.00 27.12 85 LEU H C 1
ATOM 876 O O . LEU B 2 81 ? 24.899 4.341 4.019 1.00 29.67 85 LEU H O 1
ATOM 881 N N . GLU B 2 82 ? 24.795 5.780 5.739 1.00 19.08 86 GLU H N 1
ATOM 882 C CA . GLU B 2 82 ? 26.150 6.305 5.540 1.00 22.80 86 GLU H CA 1
ATOM 883 C C . GLU B 2 82 ? 27.108 5.533 6.418 1.00 24.25 86 GLU H C 1
ATOM 884 O O . GLU B 2 82 ? 28.154 5.051 5.993 1.00 23.82 86 GLU H O 1
ATOM 890 N N . LYS B 2 83 ? 26.764 5.383 7.695 1.00 20.38 87 LYS H N 1
ATOM 891 C CA . LYS B 2 83 ? 27.660 4.692 8.604 1.00 24.40 87 LYS H CA 1
ATOM 892 C C . LYS B 2 83 ? 26.906 4.105 9.800 1.00 25.78 87 LYS H C 1
ATOM 893 O O . LYS B 2 83 ? 26.004 4.752 10.316 1.00 19.95 87 LYS H O 1
ATOM 899 N N . ILE B 2 84 ? 27.342 2.917 10.177 1.00 23.44 88 ILE H N 1
ATOM 900 C CA . ILE B 2 84 ? 26.930 2.198 11.355 1.00 20.59 88 ILE H CA 1
ATOM 901 C C . ILE B 2 84 ? 27.950 2.310 12.472 1.00 25.74 88 ILE H C 1
ATOM 902 O O . ILE B 2 84 ? 29.164 2.150 12.286 1.00 23.07 88 ILE H O 1
ATOM 907 N N . TYR B 2 85 ? 27.427 2.589 13.655 1.00 18.87 89 TYR H N 1
ATOM 908 C CA . TYR B 2 85 ? 28.249 2.656 14.847 1.00 17.99 89 TYR H CA 1
ATOM 909 C C . TYR B 2 85 ? 27.711 1.711 15.916 1.00 23.63 89 TYR H C 1
ATOM 910 O O . TYR B 2 85 ? 26.603 1.905 16.422 1.00 20.85 89 TYR H O 1
ATOM 919 N N . ILE B 2 86 ? 28.472 0.674 16.262 1.00 19.85 90 ILE H N 1
ATOM 920 C CA . ILE B 2 86 ? 28.101 -0.224 17.362 1.00 14.30 90 ILE H CA 1
ATOM 921 C C . ILE B 2 86 ? 28.852 0.088 18.645 1.00 20.01 90 ILE H C 1
ATOM 922 O O . ILE B 2 86 ? 30.051 0.346 18.559 1.00 20.09 90 ILE H O 1
ATOM 927 N N . HIS B 2 87 ? 28.180 0.087 19.797 1.00 15.01 91 HIS H N 1
ATOM 928 C CA . HIS B 2 87 ? 28.856 0.259 21.085 1.00 14.50 91 HIS H CA 1
ATOM 929 C C . HIS B 2 87 ? 30.077 -0.663 21.161 1.00 18.81 91 HIS H C 1
ATOM 930 O O . HIS B 2 87 ? 29.934 -1.872 21.009 1.00 21.51 91 HIS H O 1
ATOM 937 N N . PRO B 2 88 ? 31.251 -0.094 21.399 1.00 20.77 92 PRO H N 1
ATOM 938 C CA . PRO B 2 88 ? 32.477 -0.899 21.362 1.00 21.25 92 PRO H CA 1
ATOM 939 C C . PRO B 2 88 ? 32.580 -1.966 22.433 1.00 24.29 92 PRO H C 1
ATOM 940 O O . PRO B 2 88 ? 33.378 -2.898 22.378 1.00 29.00 92 PRO H O 1
ATOM 944 N N . ARG B 2 89 ? 31.804 -1.981 23.482 1.00 27.15 93 ARG H N 1
ATOM 945 C CA . ARG B 2 89 ? 31.740 -2.847 24.637 1.00 23.01 93 ARG H CA 1
ATOM 946 C C . ARG B 2 89 ? 30.423 -3.632 24.636 1.00 21.85 93 ARG H C 1
ATOM 947 O O . ARG B 2 89 ? 30.098 -4.234 25.650 1.00 25.45 93 ARG H O 1
ATOM 955 N N . TYR B 2 90 ? 29.744 -3.627 23.492 1.00 18.45 94 TYR H N 1
ATOM 956 C CA . TYR B 2 90 ? 28.606 -4.522 23.283 1.00 15.46 94 TYR H CA 1
ATOM 957 C C . TYR B 2 90 ? 28.989 -5.970 23.531 1.00 17.64 94 TYR H C 1
ATOM 958 O O . TYR B 2 90 ? 29.880 -6.496 22.841 1.00 18.09 94 TYR H O 1
ATOM 967 N N . ASN B 2 91 ? 28.315 -6.612 24.495 1.00 19.09 95 ASN H N 1
ATOM 968 C CA . ASN B 2 91 ? 28.747 -7.974 24.879 1.00 20.42 95 ASN H CA 1
ATOM 969 C C . ASN B 2 91 ? 27.905 -9.067 24.249 1.00 15.00 95 ASN H C 1
ATOM 970 O O . ASN B 2 91 ? 26.998 -9.622 24.858 1.00 20.49 95 ASN H O 1
ATOM 975 N N . TRP B 2 92 ? 28.201 -9.376 22.988 1.00 16.80 96 TRP H N 1
ATOM 976 C CA . TRP B 2 92 ? 27.526 -10.409 22.246 1.00 17.72 96 TRP H CA 1
ATOM 977 C C . TRP B 2 92 ? 27.982 -11.794 22.688 1.00 18.59 96 TRP H C 1
ATOM 978 O O . TRP B 2 92 ? 27.290 -12.783 22.434 1.00 20.88 96 TRP H O 1
ATOM 989 N N . ARG B 2 93 ? 29.139 -11.869 23.354 1.00 21.40 97 ARG H N 1
ATOM 990 C CA . ARG B 2 93 ? 29.570 -13.231 23.736 1.00 22.15 97 ARG H CA 1
ATOM 991 C C . ARG B 2 93 ? 28.729 -13.786 24.871 1.00 25.84 97 ARG H C 1
ATOM 992 O O . ARG B 2 93 ? 28.478 -14.995 24.925 1.00 38.40 97 ARG H O 1
ATOM 1000 N N . GLU B 2 94 A 28.271 -12.944 25.792 1.00 23.23 97 GLU H N 1
ATOM 1001 C CA . GLU B 2 94 A 27.636 -13.351 27.029 1.00 18.06 97 GLU H CA 1
ATOM 1002 C C . GLU B 2 94 A 26.153 -13.033 27.109 1.00 26.35 97 GLU H C 1
ATOM 1003 O O . GLU B 2 94 A 25.371 -13.972 26.990 1.00 22.86 97 GLU H O 1
ATOM 1009 N N . ASN B 2 95 ? 25.798 -11.760 27.317 1.00 19.88 98 ASN H N 1
ATOM 1010 C CA . ASN B 2 95 ? 24.405 -11.454 27.635 1.00 18.29 98 ASN H CA 1
ATOM 1011 C C . ASN B 2 95 ? 23.839 -10.260 26.880 1.00 10.58 98 ASN H C 1
ATOM 1012 O O . ASN B 2 95 ? 22.766 -9.770 27.257 1.00 16.65 98 ASN H O 1
ATOM 1017 N N . LEU B 2 96 ? 24.511 -9.780 25.831 1.00 15.99 99 LEU H N 1
ATOM 1018 C CA . LEU B 2 96 ? 24.023 -8.645 25.053 1.00 17.72 99 LEU H CA 1
ATOM 1019 C C . LEU B 2 96 ? 24.031 -7.371 25.893 1.00 20.22 99 LEU H C 1
ATOM 1020 O O . LEU B 2 96 ? 23.279 -6.416 25.721 1.00 17.92 99 LEU H O 1
ATOM 1025 N N . ASP B 2 97 ? 24.936 -7.307 26.867 1.00 14.41 100 ASP H N 1
ATOM 1026 C CA . ASP B 2 97 ? 25.135 -6.049 27.586 1.00 19.14 100 ASP H CA 1
ATOM 1027 C C . ASP B 2 97 ? 25.518 -4.968 26.572 1.00 19.60 100 ASP H C 1
ATOM 1028 O O . ASP B 2 97 ? 26.265 -5.230 25.634 1.00 17.03 100 ASP H O 1
ATOM 1033 N N . ARG B 2 98 ? 24.981 -3.782 26.812 1.00 17.47 101 ARG H N 1
ATOM 1034 C CA . ARG B 2 98 ? 25.206 -2.616 25.983 1.00 18.50 101 ARG H CA 1
ATOM 1035 C C . ARG B 2 98 ? 24.730 -2.865 24.548 1.00 18.31 101 ARG H C 1
ATOM 1036 O O . ARG B 2 98 ? 25.492 -2.608 23.606 1.00 14.45 101 ARG H O 1
ATOM 1044 N N . ASP B 2 99 ? 23.505 -3.345 24.449 1.00 17.34 102 ASP H N 1
ATOM 1045 C CA . ASP B 2 99 ? 22.888 -3.716 23.176 1.00 12.88 102 ASP H CA 1
ATOM 1046 C C . ASP B 2 99 ? 22.338 -2.474 22.475 1.00 10.56 102 ASP H C 1
ATOM 1047 O O . ASP B 2 99 ? 21.133 -2.221 22.520 1.00 14.13 102 ASP H O 1
ATOM 1052 N N . ILE B 2 100 ? 23.264 -1.736 21.862 1.00 11.85 103 ILE H N 1
ATOM 1053 C CA . ILE B 2 100 ? 22.906 -0.447 21.277 1.00 10.87 103 ILE H CA 1
ATOM 1054 C C . ILE B 2 100 ? 23.789 -0.098 20.088 1.00 11.91 103 ILE H C 1
ATOM 1055 O O . ILE B 2 100 ? 24.989 -0.377 20.081 1.00 14.94 103 ILE H O 1
ATOM 1060 N N . ALA B 2 101 ? 23.201 0.503 19.057 1.00 14.51 104 ALA H N 1
ATOM 1061 C CA . ALA B 2 101 ? 23.890 0.907 17.838 1.00 17.96 104 ALA H CA 1
ATOM 1062 C C . ALA B 2 101 ? 23.158 2.085 17.185 1.00 22.77 104 ALA H C 1
ATOM 1063 O O . ALA B 2 101 ? 21.931 2.215 17.298 1.00 18.05 104 ALA H O 1
ATOM 1065 N N . LEU B 2 102 ? 23.943 2.941 16.558 1.00 15.78 105 LEU H N 1
ATOM 1066 C CA . LEU B 2 102 ? 23.483 4.113 15.834 1.00 17.46 105 LEU H CA 1
ATOM 1067 C C . LEU B 2 102 ? 23.753 3.962 14.347 1.00 19.73 105 LEU H C 1
ATOM 1068 O O . LEU B 2 102 ? 24.767 3.352 13.985 1.00 20.91 105 LEU H O 1
ATOM 1073 N N . MET B 2 103 ? 22.860 4.519 13.546 1.00 19.35 106 MET H N 1
ATOM 1074 C CA . MET B 2 103 ? 23.010 4.507 12.091 1.00 16.21 106 MET H CA 1
ATOM 1075 C C . MET B 2 103 ? 22.832 5.931 11.569 1.00 23.33 106 MET H C 1
ATOM 1076 O O . MET B 2 103 ? 21.787 6.518 11.820 1.00 18.25 106 MET H O 1
ATOM 1081 N N . LYS B 2 104 ? 23.825 6.454 10.865 1.00 20.61 107 LYS H N 1
ATOM 1082 C CA . LYS B 2 104 ? 23.704 7.781 10.282 1.00 20.56 107 LYS H CA 1
ATOM 1083 C C . LYS B 2 104 ? 23.266 7.658 8.825 1.00 20.43 107 LYS H C 1
ATOM 1084 O O . LYS B 2 104 ? 23.891 6.884 8.098 1.00 18.62 107 LYS H O 1
ATOM 1090 N N . LEU B 2 105 ? 22.229 8.407 8.465 1.00 20.12 108 LEU H N 1
ATOM 1091 C CA . LEU B 2 105 ? 21.657 8.327 7.115 1.00 21.22 108 LEU H CA 1
ATOM 1092 C C . LEU B 2 105 ? 22.479 9.170 6.139 1.00 18.78 108 LEU H C 1
ATOM 1093 O O . LEU B 2 105 ? 23.119 10.139 6.529 1.00 19.80 108 LEU H O 1
ATOM 1098 N N . LYS B 2 106 ? 22.431 8.762 4.873 1.00 22.38 109 LYS H N 1
ATOM 1099 C CA . LYS B 2 106 ? 23.203 9.493 3.860 1.00 23.99 109 LYS H CA 1
ATOM 1100 C C . LYS B 2 106 ? 22.674 10.901 3.651 1.00 22.86 109 LYS H C 1
ATOM 1101 O O . LYS B 2 106 ? 23.415 11.819 3.319 1.00 24.51 109 LYS H O 1
ATOM 1107 N N . LYS B 2 107 ? 21.383 11.121 3.844 1.00 22.94 110 LYS H N 1
ATOM 1108 C CA . LYS B 2 107 ? 20.749 12.415 3.655 1.00 21.70 110 LYS H CA 1
ATOM 1109 C C . LYS B 2 107 ? 19.672 12.606 4.729 1.00 22.23 110 LYS H C 1
ATOM 1110 O O . LYS B 2 107 ? 19.080 11.613 5.121 1.00 20.14 110 LYS H O 1
ATOM 1116 N N . PRO B 2 108 ? 19.448 13.823 5.166 1.00 26.60 111 PRO H N 1
ATOM 1117 C CA . PRO B 2 108 ? 18.396 14.010 6.188 1.00 26.02 111 PRO H CA 1
ATOM 1118 C C . PRO B 2 108 ? 17.029 13.628 5.650 1.00 23.18 111 PRO H C 1
ATOM 1119 O O . PRO B 2 108 ? 16.713 13.715 4.466 1.00 26.80 111 PRO H O 1
ATOM 1123 N N . VAL B 2 109 ? 16.177 13.155 6.555 1.00 22.34 112 VAL H N 1
ATOM 1124 C CA . VAL B 2 109 ? 14.818 12.744 6.211 1.00 23.62 112 VAL H CA 1
ATOM 1125 C C . VAL B 2 109 ? 13.925 13.937 6.556 1.00 23.56 112 VAL H C 1
ATOM 1126 O O . VAL B 2 109 ? 14.155 14.565 7.590 1.00 24.31 112 VAL H O 1
ATOM 1130 N N . ALA B 2 110 ? 12.993 14.176 5.665 1.00 25.35 113 ALA H N 1
ATOM 1131 C CA . ALA B 2 110 ? 11.941 15.155 5.733 1.00 31.44 113 ALA H CA 1
ATOM 1132 C C . ALA B 2 110 ? 10.913 14.723 6.771 1.00 18.90 113 ALA H C 1
ATOM 1133 O O . ALA B 2 110 ? 10.341 13.644 6.645 1.00 19.56 113 ALA H O 1
ATOM 1135 N N . PHE B 2 111 ? 10.703 15.560 7.781 1.00 22.05 114 PHE H N 1
ATOM 1136 C CA . PHE B 2 111 ? 9.667 15.260 8.751 1.00 18.53 114 PHE H CA 1
ATOM 1137 C C . PHE B 2 111 ? 8.304 15.551 8.121 1.00 20.82 114 PHE H C 1
ATOM 1138 O O . PHE B 2 111 ? 8.192 16.323 7.179 1.00 26.51 114 PHE H O 1
ATOM 1146 N N . SER B 2 112 ? 7.308 14.896 8.682 1.00 20.85 115 SER H N 1
ATOM 1147 C CA . SER B 2 112 ? 5.959 14.820 8.164 1.00 18.24 115 SER H CA 1
ATOM 1148 C C . SER B 2 112 ? 5.007 14.406 9.292 1.00 20.44 115 SER H C 1
ATOM 1149 O O . SER B 2 112 ? 5.461 14.200 10.423 1.00 20.88 115 SER H O 1
ATOM 1152 N N . ASP B 2 113 ? 3.739 14.290 8.955 1.00 17.18 116 ASP H N 1
ATOM 1153 C CA . ASP B 2 113 ? 2.723 13.851 9.890 1.00 13.59 116 ASP H CA 1
ATOM 1154 C C . ASP B 2 113 ? 3.035 12.427 10.366 1.00 17.31 116 ASP H C 1
ATOM 1155 O O . ASP B 2 113 ? 2.631 12.028 11.448 1.00 17.19 116 ASP H O 1
ATOM 1160 N N . TYR B 2 114 ? 3.734 11.683 9.506 1.00 17.40 117 TYR H N 1
ATOM 1161 C CA . TYR B 2 114 ? 4.069 10.296 9.744 1.00 20.67 117 TYR H CA 1
ATOM 1162 C C . TYR B 2 114 ? 5.507 10.037 10.179 1.00 16.36 117 TYR H C 1
ATOM 1163 O O . TYR B 2 114 ? 5.780 8.893 10.544 1.00 17.33 117 TYR H O 1
ATOM 1172 N N . ILE B 2 115 ? 6.356 11.041 10.123 1.00 14.85 118 ILE H N 1
ATOM 1173 C CA . ILE B 2 115 ? 7.793 10.945 10.355 1.00 14.51 118 ILE H CA 1
ATOM 1174 C C . ILE B 2 115 ? 8.272 12.037 11.300 1.00 15.76 118 ILE H C 1
ATOM 1175 O O . ILE B 2 115 ? 8.255 13.240 11.023 1.00 17.92 118 ILE H O 1
ATOM 1180 N N . HIS B 2 116 ? 8.705 11.620 12.495 1.00 11.61 119 HIS H N 1
ATOM 1181 C CA . HIS B 2 116 ? 9.020 12.613 13.512 1.00 11.81 119 HIS H CA 1
ATOM 1182 C C . HIS B 2 116 ? 9.913 12.030 14.591 1.00 14.69 119 HIS H C 1
ATOM 1183 O O . HIS B 2 116 ? 9.651 10.881 14.958 1.00 14.72 119 HIS H O 1
ATOM 1190 N N . PRO B 2 117 ? 10.906 12.747 15.114 1.00 18.18 120 PRO H N 1
ATOM 1191 C CA . PRO B 2 117 ? 11.810 12.125 16.096 1.00 11.00 120 PRO H CA 1
ATOM 1192 C C . PRO B 2 117 ? 11.207 12.015 17.487 1.00 12.76 120 PRO H C 1
ATOM 1193 O O . PRO B 2 117 ? 10.420 12.836 17.958 1.00 16.59 120 PRO H O 1
ATOM 1197 N N . VAL B 2 118 ? 11.621 10.946 18.166 1.00 14.35 121 VAL H N 1
ATOM 1198 C CA . VAL B 2 118 ? 11.370 10.765 19.596 1.00 11.01 121 VAL H CA 1
ATOM 1199 C C . VAL B 2 118 ? 12.463 11.464 20.412 1.00 14.65 121 VAL H C 1
ATOM 1200 O O . VAL B 2 118 ? 13.548 11.735 19.912 1.00 15.20 121 VAL H O 1
ATOM 1204 N N . CYS B 2 119 ? 12.220 11.759 21.686 1.00 10.85 122 CYS H N 1
ATOM 1205 C CA . CYS B 2 119 ? 13.188 12.348 22.594 1.00 14.66 122 CYS H CA 1
ATOM 1206 C C . CYS B 2 119 ? 14.002 11.261 23.298 1.00 15.81 122 CYS H C 1
ATOM 1207 O O . CYS B 2 119 ? 13.525 10.171 23.556 1.00 18.74 122 CYS H O 1
ATOM 1210 N N . LEU B 2 120 ? 15.259 11.606 23.606 1.00 16.11 123 LEU H N 1
ATOM 1211 C CA . LEU B 2 120 ? 16.051 10.752 24.487 1.00 11.16 123 LEU H CA 1
ATOM 1212 C C . LEU B 2 120 ? 16.020 11.361 25.881 1.00 17.16 123 LEU H C 1
ATOM 1213 O O . LEU B 2 120 ? 16.016 12.577 26.033 1.00 17.45 123 LEU H O 1
ATOM 1218 N N . PRO B 2 121 ? 15.970 10.501 26.898 1.00 21.03 124 PRO H N 1
ATOM 1219 C CA . PRO B 2 121 ? 15.870 10.978 28.266 1.00 19.80 124 PRO H CA 1
ATOM 1220 C C . PRO B 2 121 ? 17.173 11.568 28.800 1.00 23.73 124 PRO H C 1
ATOM 1221 O O . PRO B 2 121 ? 18.300 11.223 28.454 1.00 21.38 124 PRO H O 1
ATOM 1225 N N . ASP B 2 122 ? 16.971 12.519 29.711 1.00 28.22 125 ASP H N 1
ATOM 1226 C CA . ASP B 2 122 ? 18.077 12.948 30.573 1.00 29.65 125 ASP H CA 1
ATOM 1227 C C . ASP B 2 122 ? 17.926 12.288 31.940 1.00 23.32 125 ASP H C 1
ATOM 1228 O O . ASP B 2 122 ? 17.003 11.515 32.199 1.00 20.85 125 ASP H O 1
ATOM 1233 N N . ARG B 2 123 ? 18.863 12.562 32.840 1.00 18.35 126 ARG H N 1
ATOM 1234 C CA . ARG B 2 123 ? 18.894 11.811 34.090 1.00 18.67 126 ARG H CA 1
ATOM 1235 C C . ARG B 2 123 ? 17.595 11.873 34.890 1.00 19.83 126 ARG H C 1
ATOM 1236 O O . ARG B 2 123 ? 17.098 10.900 35.448 1.00 25.18 126 ARG H O 1
ATOM 1244 N N . GLU B 2 124 ? 17.009 13.068 34.901 1.00 29.51 127 GLU H N 1
ATOM 1245 C CA . GLU B 2 124 ? 15.809 13.300 35.704 1.00 27.08 127 GLU H CA 1
ATOM 1246 C C . GLU B 2 124 ? 14.599 12.621 35.102 1.00 21.59 127 GLU H C 1
ATOM 1247 O O . GLU B 2 124 ? 13.712 12.058 35.765 1.00 24.74 127 GLU H O 1
ATOM 1253 N N . THR B 2 125 ? 14.522 12.621 33.763 1.00 30.10 128 THR H N 1
ATOM 1254 C CA . THR B 2 125 ? 13.315 11.953 33.223 1.00 31.46 128 THR H CA 1
ATOM 1255 C C . THR B 2 125 ? 13.482 10.464 33.458 1.00 18.89 128 THR H C 1
ATOM 1256 O O . THR B 2 125 ? 12.535 9.738 33.767 1.00 20.57 128 THR H O 1
ATOM 1260 N N . ALA B 2 126 ? 14.702 9.926 33.380 1.00 23.83 129 ALA H N 1
ATOM 1261 C CA . ALA B 2 126 ? 14.809 8.504 33.693 1.00 26.89 129 ALA H CA 1
ATOM 1262 C C . ALA B 2 126 ? 14.558 8.207 35.168 1.00 17.10 129 ALA H C 1
ATOM 1263 O O . ALA B 2 126 ? 13.914 7.208 35.480 1.00 21.14 129 ALA H O 1
ATOM 1265 N N . ALA B 2 127 A 15.048 9.051 36.072 1.00 22.35 129 ALA H N 1
ATOM 1266 C CA . ALA B 2 127 A 14.771 8.723 37.484 1.00 29.56 129 ALA H CA 1
ATOM 1267 C C . ALA B 2 127 A 13.276 8.784 37.775 1.00 25.18 129 ALA H C 1
ATOM 1268 O O . ALA B 2 127 A 12.761 7.974 38.563 1.00 29.03 129 ALA H O 1
ATOM 1270 N N . SER B 2 128 B 12.618 9.740 37.128 1.00 19.38 129 SER H N 1
ATOM 1271 C CA . SER B 2 128 B 11.183 9.940 37.303 1.00 29.09 129 SER H CA 1
ATOM 1272 C C . SER B 2 128 B 10.301 8.883 36.654 1.00 24.11 129 SER H C 1
ATOM 1273 O O . SER B 2 128 B 9.241 8.554 37.190 1.00 23.66 129 SER H O 1
ATOM 1276 N N . LEU B 2 129 C 10.672 8.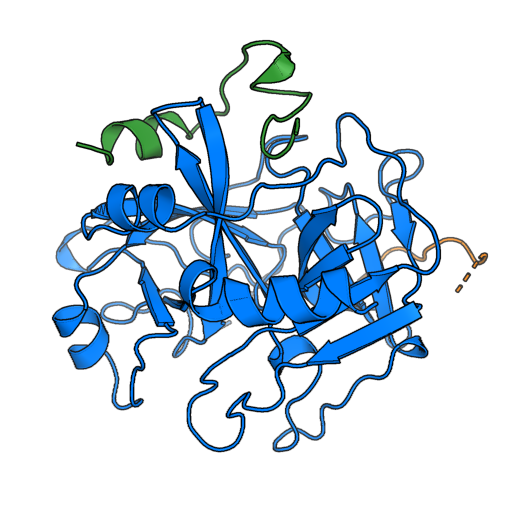340 35.495 1.00 19.31 129 LEU H N 1
ATOM 1277 C CA . LEU B 2 129 C 9.783 7.430 34.778 1.00 21.30 129 LEU H CA 1
ATOM 1278 C C . LEU B 2 129 C 10.124 5.955 34.909 1.00 21.49 129 LEU H C 1
ATOM 1279 O O . LEU B 2 129 C 9.253 5.081 34.867 1.00 19.27 129 LEU H O 1
ATOM 1284 N N . LEU B 2 130 ? 11.409 5.664 35.068 1.00 21.68 130 LEU H N 1
ATOM 1285 C CA . LEU B 2 130 ? 11.832 4.266 35.120 1.00 32.64 130 LEU H CA 1
ATOM 1286 C C . LEU B 2 130 ? 11.653 3.668 36.511 1.00 32.22 130 LEU H C 1
ATOM 1287 O O . LEU B 2 130 ? 12.649 3.434 37.189 1.00 29.60 130 LEU H O 1
ATOM 1292 N N . GLN B 2 131 ? 10.400 3.460 36.876 1.00 28.17 131 GLN H N 1
ATOM 1293 C CA . GLN B 2 131 ? 9.942 2.941 38.144 1.00 29.18 131 GLN H CA 1
ATOM 1294 C C . GLN B 2 131 ? 9.068 1.708 37.971 1.00 25.47 131 GLN H C 1
ATOM 1295 O O . GLN B 2 131 ? 8.244 1.688 37.064 1.00 19.13 131 GLN H O 1
ATOM 1301 N N . ALA B 2 132 ? 9.233 0.731 38.857 1.00 24.62 132 ALA H N 1
ATOM 1302 C CA . ALA B 2 132 ? 8.383 -0.450 38.786 1.00 27.09 132 ALA H CA 1
ATOM 1303 C C . ALA B 2 132 ? 6.914 -0.059 38.805 1.00 26.38 132 ALA H C 1
ATOM 1304 O O . ALA B 2 132 ? 6.448 0.753 39.604 1.00 24.29 132 ALA H O 1
ATOM 1306 N N . GLY B 2 133 ? 6.147 -0.653 37.898 1.00 18.50 133 GLY H N 1
ATOM 1307 C CA . GLY B 2 133 ? 4.740 -0.318 37.781 1.00 25.10 133 GLY H CA 1
ATOM 1308 C C . GLY B 2 133 ? 4.395 0.661 36.681 1.00 28.08 133 GLY H C 1
ATOM 1309 O O . GLY B 2 133 ? 3.330 0.557 36.067 1.00 20.63 133 GLY H O 1
ATOM 1310 N N . TYR B 2 134 ? 5.266 1.626 36.403 1.00 18.68 134 TYR H N 1
ATOM 1311 C CA . TYR B 2 134 ? 5.013 2.605 35.365 1.00 18.28 134 TYR H CA 1
ATOM 1312 C C . TYR B 2 134 ? 4.999 1.903 33.998 1.00 16.49 134 TYR H C 1
ATOM 1313 O O . TYR B 2 134 ? 5.896 1.076 33.768 1.00 17.71 134 TYR H O 1
ATOM 1322 N N . LYS B 2 135 ? 4.069 2.211 33.120 1.00 23.30 135 LYS H N 1
ATOM 1323 C CA . LYS B 2 135 ? 3.984 1.524 31.832 1.00 17.94 135 LYS H CA 1
ATOM 1324 C C . LYS B 2 135 ? 4.704 2.317 30.750 1.00 20.11 135 LYS H C 1
ATOM 1325 O O . LYS B 2 135 ? 4.655 3.547 30.729 1.00 14.17 135 LYS H O 1
ATOM 1331 N N . GLY B 2 136 ? 5.352 1.562 29.865 1.00 20.12 136 GLY H N 1
ATOM 1332 C CA . GLY B 2 136 ? 5.886 2.073 28.616 1.00 15.22 136 GLY H CA 1
ATOM 1333 C C . GLY B 2 136 ? 5.164 1.416 27.452 1.00 17.75 136 GLY H C 1
ATOM 1334 O O . GLY B 2 136 ? 4.249 0.622 27.666 1.00 17.41 136 GLY H O 1
ATOM 1335 N N . ARG B 2 137 ? 5.568 1.729 26.225 1.00 16.01 137 ARG H N 1
ATOM 1336 C CA . ARG B 2 137 ? 4.889 1.280 25.025 1.00 13.65 137 ARG H CA 1
ATOM 1337 C C . ARG B 2 137 ? 5.881 0.692 24.028 1.00 14.95 137 ARG H C 1
ATOM 1338 O O . ARG B 2 137 ? 6.902 1.349 23.791 1.00 14.62 137 ARG H O 1
ATOM 1346 N N . VAL B 2 138 ? 5.572 -0.488 23.514 1.00 13.16 138 VAL H N 1
ATOM 1347 C CA . VAL B 2 138 ? 6.464 -1.124 22.552 1.00 19.55 138 VAL H CA 1
ATOM 1348 C C . VAL B 2 138 ? 5.713 -1.303 21.235 1.00 19.01 138 VAL H C 1
ATOM 1349 O O . VAL B 2 138 ? 4.527 -1.600 21.289 1.00 15.36 138 VAL H O 1
ATOM 1353 N N . THR B 2 139 ? 6.416 -1.077 20.135 1.00 17.52 139 THR H N 1
ATOM 1354 C CA . THR B 2 139 ? 5.857 -1.151 18.801 1.00 11.81 139 THR H CA 1
ATOM 1355 C C . THR B 2 139 ? 6.764 -1.931 17.873 1.00 14.13 139 THR H C 1
ATOM 1356 O O . THR B 2 139 ? 7.997 -1.931 18.025 1.00 19.06 139 THR H O 1
ATOM 1360 N N . GLY B 2 140 ? 6.114 -2.588 16.905 1.00 16.86 140 GLY H N 1
ATOM 1361 C CA . GLY B 2 140 ? 6.931 -3.345 15.955 1.00 12.18 140 GLY H CA 1
ATOM 1362 C C . GLY B 2 140 ? 6.108 -4.130 14.947 1.00 14.69 140 GLY H C 1
ATOM 1363 O O . GLY B 2 140 ? 4.894 -4.274 15.101 1.00 18.53 140 GLY H O 1
ATOM 1364 N N . TRP B 2 141 ? 6.790 -4.649 13.927 1.00 16.89 141 TRP H N 1
ATOM 1365 C CA . TRP B 2 141 ? 6.169 -5.499 12.906 1.00 16.01 141 TRP H CA 1
ATOM 1366 C C . TRP B 2 141 ? 6.544 -6.969 13.087 1.00 20.82 141 TRP H C 1
ATOM 1367 O O . TRP B 2 141 ? 6.365 -7.764 12.139 1.00 20.59 141 TRP H O 1
ATOM 1378 N N . GLY B 2 142 ? 7.036 -7.320 14.260 1.00 21.91 142 GLY H N 1
ATOM 1379 C CA . GLY B 2 142 ? 7.514 -8.644 14.622 1.00 18.40 142 GLY H CA 1
ATOM 1380 C C . GLY B 2 142 ? 6.388 -9.653 14.720 1.00 21.58 142 GLY H C 1
ATOM 1381 O O . GLY B 2 142 ? 5.206 -9.331 14.542 1.00 23.04 142 GLY H O 1
ATOM 1382 N N . ASN B 2 143 ? 6.743 -10.905 14.993 1.00 21.99 143 ASN H N 1
ATOM 1383 C CA . ASN B 2 143 ? 5.776 -11.987 15.123 1.00 21.93 143 ASN H CA 1
ATOM 1384 C C . ASN B 2 143 ? 4.666 -11.710 16.122 1.00 24.19 143 ASN H C 1
ATOM 1385 O O . ASN B 2 143 ? 4.836 -11.096 17.185 1.00 21.82 143 ASN H O 1
ATOM 1390 N N . LEU B 2 144 ? 3.476 -12.214 15.771 1.00 16.87 144 LEU H N 1
ATOM 1391 C CA . LEU B 2 144 ? 2.310 -12.163 16.620 1.00 15.86 144 LEU H CA 1
ATOM 1392 C C . LEU B 2 144 ? 2.268 -13.264 17.674 1.00 21.16 144 LEU H C 1
ATOM 1393 O O . LEU B 2 144 ? 1.496 -13.185 18.632 1.00 26.36 144 LEU H O 1
ATOM 1398 N N . LYS B 2 145 ? 3.094 -14.277 17.472 1.00 21.38 145 LYS H N 1
ATOM 1399 C CA . LYS B 2 145 ? 3.151 -15.426 18.360 1.00 23.43 145 LYS H CA 1
ATOM 1400 C C . LYS B 2 145 ? 4.570 -15.990 18.420 1.00 18.92 145 LYS H C 1
ATOM 1401 O O . LYS B 2 145 ? 5.325 -15.869 17.457 1.00 24.72 145 LYS H O 1
ATOM 1407 N N . GLU B 2 146 ? 4.874 -16.591 19.561 1.00 21.58 146 GLU H N 1
ATOM 1408 C CA . GLU B 2 146 ? 6.194 -17.173 19.741 1.00 21.11 146 GLU H CA 1
ATOM 1409 C C . GLU B 2 146 ? 6.472 -18.242 18.682 1.00 31.31 146 GLU H C 1
ATOM 1410 O O . GLU B 2 146 ? 7.539 -18.237 18.069 1.00 32.84 146 GLU H O 1
ATOM 1416 N N . THR B 2 147 ? 5.491 -19.120 18.500 1.00 35.54 147 THR H N 1
ATOM 1417 C CA . THR B 2 147 ? 5.578 -20.252 17.581 1.00 45.76 147 THR H CA 1
ATOM 1418 C C . THR B 2 147 ? 4.239 -20.559 16.922 1.00 59.06 147 THR H C 1
ATOM 1419 O O . THR B 2 147 ? 3.845 -19.905 15.934 1.00 53.53 147 THR H O 1
ATOM 1423 N N . GLY B 2 155 ? 0.706 -15.283 12.945 1.00 59.13 150 GLY H N 1
ATOM 1424 C CA . GLY B 2 155 ? 1.858 -15.159 12.076 1.00 37.37 150 GLY H CA 1
ATOM 1425 C C . GLY B 2 155 ? 2.507 -13.789 12.122 1.00 33.40 150 GLY H C 1
ATOM 1426 O O . GLY B 2 155 ? 3.117 -13.406 13.123 1.00 33.87 150 GLY H O 1
ATOM 1427 N N . GLN B 2 156 ? 2.384 -13.054 11.024 1.00 33.54 151 GLN H N 1
ATOM 1428 C CA . GLN B 2 156 ? 2.908 -11.696 10.920 1.00 42.42 151 GLN H CA 1
ATOM 1429 C C . GLN B 2 156 ? 1.768 -10.701 10.703 1.00 43.40 151 GLN H C 1
ATOM 1430 O O . GLN B 2 156 ? 0.791 -11.026 10.020 1.00 38.57 151 GLN H O 1
ATOM 1436 N N . PRO B 2 157 ? 1.881 -9.515 11.297 1.00 27.56 152 PRO H N 1
ATOM 1437 C CA . PRO B 2 157 ? 0.793 -8.528 11.244 1.00 22.62 152 PRO H CA 1
ATOM 1438 C C . PRO B 2 157 ? 0.728 -7.832 9.895 1.00 25.17 152 PRO H C 1
ATOM 1439 O O . PRO B 2 157 ? 1.753 -7.753 9.219 1.00 31.16 152 PRO H O 1
ATOM 1443 N N . SER B 2 158 ? -0.436 -7.315 9.502 1.00 17.37 153 SER H N 1
ATOM 1444 C CA . SER B 2 158 ? -0.478 -6.510 8.296 1.00 19.48 153 SER H CA 1
ATOM 1445 C C . SER B 2 158 ? -0.009 -5.084 8.607 1.00 19.06 153 SER H C 1
ATOM 1446 O O . SER B 2 158 ? 0.568 -4.492 7.692 1.00 19.95 153 SER H O 1
ATOM 1449 N N . VAL B 2 159 ? -0.246 -4.621 9.831 1.00 18.68 154 VAL H N 1
ATOM 1450 C CA . VAL B 2 159 ? 0.192 -3.270 10.171 1.00 20.75 154 VAL H CA 1
ATOM 1451 C C . VAL B 2 159 ? 0.929 -3.233 11.510 1.00 19.16 154 VAL H C 1
ATOM 1452 O O . VAL B 2 159 ? 0.853 -4.176 12.303 1.00 16.69 154 VAL H O 1
ATOM 1456 N N . LEU B 2 160 ? 1.606 -2.110 11.726 1.00 16.65 155 LEU H N 1
ATOM 1457 C CA . LEU B 2 160 ? 2.361 -1.880 12.971 1.00 16.03 155 LEU H CA 1
ATOM 1458 C C . LEU B 2 160 ? 1.547 -2.236 14.191 1.00 18.55 155 LEU H C 1
ATOM 1459 O O . LEU B 2 160 ? 0.380 -1.872 14.361 1.00 17.77 155 LEU H O 1
ATOM 1464 N N . GLN B 2 161 ? 2.127 -2.991 15.119 1.00 15.80 156 GLN H N 1
ATOM 1465 C CA . GLN B 2 161 ? 1.461 -3.414 16.336 1.00 12.37 156 GLN H CA 1
ATOM 1466 C C . GLN B 2 161 ? 1.981 -2.642 17.545 1.00 15.09 156 GLN H C 1
ATOM 1467 O O . GLN B 2 161 ? 3.145 -2.230 17.558 1.00 18.93 156 GLN H O 1
ATOM 1473 N N . VAL B 2 162 ? 1.128 -2.453 18.523 1.00 16.04 157 VAL H N 1
ATOM 1474 C CA . VAL B 2 162 ? 1.464 -1.695 19.734 1.00 18.87 157 VAL H CA 1
ATOM 1475 C C . VAL B 2 162 ? 1.043 -2.436 20.996 1.00 21.72 157 VAL H C 1
ATOM 1476 O O . VAL B 2 162 ? 0.007 -3.098 21.017 1.00 15.84 157 VAL H O 1
ATOM 1480 N N . VAL B 2 163 ? 1.828 -2.350 22.065 1.00 16.27 158 VAL H N 1
ATOM 1481 C CA . VAL B 2 163 ? 1.454 -2.898 23.373 1.00 16.11 158 VAL H CA 1
ATOM 1482 C C . VAL B 2 163 ? 2.052 -2.060 24.504 1.00 16.78 158 VAL H C 1
ATOM 1483 O O . VAL B 2 163 ? 3.188 -1.593 24.453 1.00 15.54 158 VAL H O 1
ATOM 1487 N N . ASN B 2 164 ? 1.288 -1.830 25.564 1.00 14.46 159 ASN H N 1
ATOM 1488 C CA . ASN B 2 164 ? 1.781 -1.140 26.757 1.00 16.13 159 ASN H CA 1
ATOM 1489 C C . ASN B 2 164 ? 2.055 -2.149 27.871 1.00 16.51 159 ASN H C 1
ATOM 1490 O O . ASN B 2 164 ? 1.203 -3.003 28.134 1.00 19.55 159 ASN H O 1
ATOM 1495 N N . LEU B 2 165 ? 3.216 -2.015 28.489 1.00 12.05 160 LEU H N 1
ATOM 1496 C CA . LEU B 2 165 ? 3.706 -2.947 29.482 1.00 17.97 160 LEU H CA 1
ATOM 1497 C C . LEU B 2 165 ? 4.360 -2.199 30.649 1.00 20.45 160 LEU H C 1
ATOM 1498 O O . LEU B 2 165 ? 5.075 -1.215 30.479 1.00 15.86 160 LEU H O 1
ATOM 1503 N N . PRO B 2 166 ? 4.113 -2.735 31.832 1.00 14.46 161 PRO H N 1
ATOM 1504 C CA . PRO B 2 166 ? 4.711 -2.189 33.049 1.00 12.22 161 PRO H CA 1
ATOM 1505 C C . PRO B 2 166 ? 6.168 -2.615 33.205 1.00 19.21 161 PRO H C 1
ATOM 1506 O O . PRO B 2 166 ? 6.551 -3.748 32.922 1.00 17.67 161 PRO H O 1
ATOM 1510 N N . ILE B 2 167 ? 6.995 -1.711 33.655 1.00 16.31 162 ILE H N 1
ATOM 1511 C CA . ILE B 2 167 ? 8.360 -1.932 34.081 1.00 21.23 162 ILE H CA 1
ATOM 1512 C C . ILE B 2 167 ? 8.299 -2.844 35.311 1.00 22.72 162 ILE H C 1
ATOM 1513 O O . ILE B 2 167 ? 7.387 -2.687 36.128 1.00 18.40 162 ILE H O 1
ATOM 1518 N N . VAL B 2 168 ? 9.208 -3.803 35.396 1.00 20.40 163 VAL H N 1
ATOM 1519 C CA . VAL B 2 168 ? 9.212 -4.771 36.492 1.00 17.70 163 VAL H CA 1
ATOM 1520 C C . VAL B 2 168 ? 10.368 -4.560 37.456 1.00 17.93 163 VAL H C 1
ATOM 1521 O O . VAL B 2 168 ? 11.478 -4.099 37.151 1.00 19.83 163 VAL H O 1
ATOM 1525 N N . GLU B 2 169 ? 10.133 -4.907 38.714 1.00 18.56 164 GLU H N 1
ATOM 1526 C CA . GLU B 2 169 ? 11.100 -4.827 39.790 1.00 21.97 164 GLU H CA 1
ATOM 1527 C C . GLU B 2 169 ? 12.352 -5.624 39.441 1.00 25.12 164 GLU H C 1
ATOM 1528 O O . GLU B 2 169 ? 12.234 -6.751 38.966 1.00 23.43 164 GLU H O 1
ATOM 1534 N N . ARG B 2 170 ? 13.511 -5.008 39.676 1.00 20.83 165 ARG H N 1
ATOM 1535 C CA . ARG B 2 170 ? 14.756 -5.657 39.282 1.00 24.87 165 ARG H CA 1
ATOM 1536 C C . ARG B 2 170 ? 14.932 -7.031 39.917 1.00 22.61 165 ARG H C 1
ATOM 1537 O O . ARG B 2 170 ? 15.366 -7.959 39.215 1.00 18.86 165 ARG H O 1
ATOM 1545 N N . PRO B 2 171 ? 14.650 -7.267 41.192 1.00 28.58 166 PRO H N 1
ATOM 1546 C CA . PRO B 2 171 ? 14.825 -8.636 41.710 1.00 33.08 166 PRO H CA 1
ATOM 1547 C C . PRO B 2 171 ? 13.912 -9.634 41.017 1.00 24.16 166 PRO H C 1
ATOM 1548 O O . PRO B 2 171 ? 14.278 -10.792 40.796 1.00 23.82 166 PRO H O 1
ATOM 1552 N N . VAL B 2 172 ? 12.708 -9.204 40.651 1.00 17.20 167 VAL H N 1
ATOM 1553 C CA . VAL B 2 172 ? 11.810 -10.083 39.901 1.00 17.15 167 VAL H CA 1
ATOM 1554 C C . VAL B 2 172 ? 12.375 -10.374 38.520 1.00 26.60 167 VAL H C 1
ATOM 1555 O O . VAL B 2 172 ? 12.355 -11.512 38.057 1.00 17.79 167 VAL H O 1
ATOM 1559 N N . CYS B 2 173 ? 12.900 -9.346 37.833 1.00 19.72 168 CYS H N 1
ATOM 1560 C CA . CYS B 2 173 ? 13.552 -9.631 36.559 1.00 19.21 168 CYS H CA 1
ATOM 1561 C C . CYS B 2 173 ? 14.671 -10.662 36.710 1.00 17.10 168 CYS H C 1
ATOM 1562 O O . CYS B 2 173 ? 14.728 -11.653 35.979 1.00 16.45 168 CYS H O 1
ATOM 1565 N N . LYS B 2 174 ? 15.567 -10.430 37.651 1.00 15.01 169 LYS H N 1
ATOM 1566 C CA . LYS B 2 174 ? 16.696 -11.303 37.950 1.00 12.21 169 LYS H CA 1
ATOM 1567 C C . LYS B 2 174 ? 16.254 -12.746 38.223 1.00 19.98 169 LYS H C 1
ATOM 1568 O O . LYS B 2 174 ? 16.886 -13.697 37.736 1.00 22.49 169 LYS H O 1
ATOM 1574 N N . ASP B 2 175 ? 15.165 -12.935 38.955 1.00 20.29 170 ASP H N 1
ATOM 1575 C CA . ASP B 2 175 ? 14.676 -14.252 39.328 1.00 20.32 170 ASP H CA 1
ATOM 1576 C C . ASP B 2 175 ? 13.870 -14.965 38.253 1.00 21.47 170 ASP H C 1
ATOM 1577 O O . ASP B 2 175 ? 13.479 -16.124 38.424 1.00 23.72 170 ASP H O 1
ATOM 1582 N N . SER B 2 176 ? 13.610 -14.294 37.138 1.00 19.44 171 SER H N 1
ATOM 1583 C CA . SER B 2 176 ? 12.895 -14.921 36.051 1.00 21.24 171 SER H CA 1
ATOM 1584 C C . SER B 2 176 ? 13.829 -15.613 35.066 1.00 17.90 171 SER H C 1
ATOM 1585 O O . SER B 2 176 ? 13.374 -16.281 34.133 1.00 20.34 171 SER H O 1
ATOM 1588 N N . THR B 2 177 ? 15.145 -15.430 35.206 1.00 23.64 172 THR H N 1
ATOM 1589 C CA . THR B 2 177 ? 16.047 -15.934 34.174 1.00 21.90 172 THR H CA 1
ATOM 1590 C C . THR B 2 177 ? 17.381 -16.403 34.727 1.00 18.36 172 THR H C 1
ATOM 1591 O O . THR B 2 177 ? 17.766 -15.917 35.791 1.00 15.49 172 THR H O 1
ATOM 1595 N N . ARG B 2 178 ? 18.092 -17.271 34.023 1.00 20.78 173 ARG H N 1
ATOM 1596 C CA . ARG B 2 178 ? 19.440 -17.667 34.421 1.00 25.38 173 ARG H CA 1
ATOM 1597 C C . ARG B 2 178 ? 20.474 -16.705 33.840 1.00 27.49 173 ARG H C 1
ATOM 1598 O O . ARG B 2 178 ? 21.629 -16.708 34.257 1.00 24.04 173 ARG H O 1
ATOM 1606 N N . ILE B 2 179 ? 20.045 -15.877 32.891 1.00 20.93 174 ILE H N 1
ATOM 1607 C CA . ILE B 2 179 ? 20.962 -14.907 32.273 1.00 16.84 174 ILE H CA 1
ATOM 1608 C C . ILE B 2 179 ? 21.405 -13.826 33.251 1.00 19.17 174 ILE H C 1
ATOM 1609 O O . ILE B 2 179 ? 20.625 -13.364 34.105 1.00 19.52 174 ILE H O 1
ATOM 1614 N N . ARG B 2 180 ? 22.666 -13.408 33.176 1.00 14.39 175 ARG H N 1
ATOM 1615 C CA . ARG B 2 180 ? 23.180 -12.352 34.055 1.00 15.85 175 ARG H CA 1
ATOM 1616 C C . ARG B 2 180 ? 22.669 -10.986 33.592 1.00 18.32 175 ARG H C 1
ATOM 1617 O O . ARG B 2 180 ? 22.958 -10.557 32.478 1.00 18.58 175 ARG H O 1
ATOM 1625 N N . ILE B 2 181 ? 21.882 -10.340 34.430 1.00 21.78 176 ILE H N 1
ATOM 1626 C CA . ILE B 2 181 ? 21.343 -9.015 34.108 1.00 21.61 176 ILE H CA 1
ATOM 1627 C C . ILE B 2 181 ? 22.260 -7.884 34.545 1.00 19.82 176 ILE H C 1
ATOM 1628 O O . ILE B 2 181 ? 22.825 -7.927 35.651 1.00 23.79 176 ILE H O 1
ATOM 1633 N N . THR B 2 182 ? 22.436 -6.833 33.745 1.00 16.03 177 THR H N 1
ATOM 1634 C CA . THR B 2 182 ? 23.279 -5.704 34.096 1.00 21.45 177 THR H CA 1
ATOM 1635 C C . THR B 2 182 ? 22.476 -4.412 34.268 1.00 17.92 177 THR H C 1
ATOM 1636 O O . THR B 2 182 ? 21.302 -4.330 33.932 1.00 15.84 177 THR H O 1
ATOM 1640 N N . ASP B 2 183 ? 23.145 -3.380 34.773 1.00 17.87 178 ASP H N 1
ATOM 1641 C CA . ASP B 2 183 ? 22.531 -2.081 34.986 1.00 19.60 178 ASP H CA 1
ATOM 1642 C C . ASP B 2 183 ? 22.142 -1.382 33.690 1.00 19.75 178 ASP H C 1
ATOM 1643 O O . ASP B 2 183 ? 21.403 -0.402 33.652 1.00 16.57 178 ASP H O 1
ATOM 1648 N N . ASN B 2 184 ? 22.673 -1.814 32.568 1.00 18.54 179 ASN H N 1
ATOM 1649 C CA . ASN B 2 184 ? 22.314 -1.366 31.229 1.00 17.21 179 ASN H CA 1
ATOM 1650 C C . ASN B 2 184 ? 21.075 -2.049 30.676 1.00 14.60 179 ASN H C 1
ATOM 1651 O O . ASN B 2 184 ? 20.806 -1.949 29.475 1.00 13.47 179 ASN H O 1
ATOM 1656 N N . MET B 2 185 ? 20.302 -2.762 31.497 1.00 14.89 180 MET H N 1
ATOM 1657 C CA . MET B 2 185 ? 19.096 -3.449 31.074 1.00 14.69 180 MET H CA 1
ATOM 1658 C C . MET B 2 185 ? 17.988 -3.162 32.084 1.00 16.26 180 MET H C 1
ATOM 1659 O O . MET B 2 185 ? 18.338 -2.980 33.253 1.00 18.03 180 MET H O 1
ATOM 1664 N N . PHE B 2 186 ? 16.758 -3.213 31.613 1.00 15.01 181 PHE H N 1
ATOM 1665 C CA . PHE B 2 186 ? 15.599 -3.355 32.472 1.00 12.35 181 PHE H CA 1
ATOM 1666 C C . PHE B 2 186 ? 14.622 -4.341 31.834 1.00 14.39 181 PHE H C 1
ATOM 1667 O O . PHE B 2 186 ? 14.705 -4.639 30.638 1.00 16.61 181 PHE H O 1
ATOM 1675 N N . CYS B 2 187 ? 13.652 -4.836 32.607 1.00 15.40 182 CYS H N 1
ATOM 1676 C CA . CYS B 2 187 ? 12.665 -5.744 32.014 1.00 17.42 182 CYS H CA 1
ATOM 1677 C C . CYS B 2 187 ? 11.261 -5.176 32.238 1.00 18.19 182 CYS H C 1
ATOM 1678 O O . CYS B 2 187 ? 11.036 -4.372 33.149 1.00 19.31 182 CYS H O 1
ATOM 1681 N N . ALA B 2 188 ? 10.344 -5.553 31.362 1.00 13.70 183 ALA H N 1
ATOM 1682 C CA . ALA B 2 188 ? 8.962 -5.089 31.458 1.00 13.97 183 ALA H CA 1
ATOM 1683 C C . ALA B 2 188 ? 8.005 -6.185 31.040 1.00 14.62 183 ALA H C 1
ATOM 1684 O O . ALA B 2 188 ? 8.358 -7.042 30.238 1.00 16.34 183 ALA H O 1
ATOM 1686 N N . GLY B 2 189 ? 6.777 -6.181 31.532 1.00 16.87 184 GLY H N 1
ATOM 1687 C CA . GLY B 2 189 ? 5.795 -7.203 31.197 1.00 13.18 184 GLY H CA 1
ATOM 1688 C C . GLY B 2 189 ? 4.918 -7.411 32.431 1.00 14.76 184 GLY H C 1
ATOM 1689 O O . GLY B 2 189 ? 5.358 -6.982 33.497 1.00 17.81 184 GLY H O 1
ATOM 1690 N N . TYR B 2 190 A 3.768 -8.019 32.233 1.00 18.52 184 TYR H N 1
ATOM 1691 C CA . TYR B 2 190 A 2.879 -8.402 33.314 1.00 20.03 184 TYR H CA 1
ATOM 1692 C C . TYR B 2 190 A 3.292 -9.720 33.970 1.00 23.39 184 TYR H C 1
ATOM 1693 O O . TYR B 2 190 A 3.813 -10.614 33.295 1.00 27.13 184 TYR H O 1
ATOM 1702 N N . LYS B 2 191 ? 3.032 -9.816 35.261 1.00 28.65 185 LYS H N 1
ATOM 1703 C CA . LYS B 2 191 ? 3.207 -11.082 35.973 1.00 33.05 185 LYS H CA 1
ATOM 1704 C C . LYS B 2 191 ? 2.023 -11.988 35.700 1.00 32.35 185 LYS H C 1
ATOM 1705 O O . LYS B 2 191 ? 0.958 -11.524 35.269 1.00 33.05 185 LYS H O 1
ATOM 1711 N N . PRO B 2 192 ? 2.159 -13.287 35.929 1.00 28.19 186 PRO H N 1
ATOM 1712 C CA . PRO B 2 192 ? 1.063 -14.211 35.613 1.00 33.79 186 PRO H CA 1
ATOM 1713 C C . PRO B 2 192 ? -0.179 -13.922 36.436 1.00 21.78 186 PRO H C 1
ATOM 1714 O O . PRO B 2 192 ? -1.303 -14.176 36.008 1.00 35.82 186 PRO H O 1
ATOM 1718 N N . ASP B 2 193 A 0.017 -13.396 37.639 1.00 29.42 186 ASP H N 1
ATOM 1719 C CA . ASP B 2 193 A -1.134 -13.132 38.513 1.00 34.00 186 ASP H CA 1
ATOM 1720 C C . ASP B 2 193 A -1.833 -11.832 38.120 1.00 43.63 186 ASP H C 1
ATOM 1721 O O . ASP B 2 193 A -2.856 -11.482 38.714 1.00 32.70 186 ASP H O 1
ATOM 1723 N N . GLU B 2 194 B -1.273 -11.137 37.134 1.00 32.62 186 GLU H N 1
ATOM 1724 C CA . GLU B 2 194 B -1.829 -9.883 36.643 1.00 33.30 186 GLU H CA 1
ATOM 1725 C C . GLU B 2 194 B -2.820 -10.119 35.516 1.00 30.79 186 GLU H C 1
ATOM 1726 O O . GLU B 2 194 B -3.658 -9.265 35.245 1.00 34.78 186 GLU H O 1
ATOM 1732 N N . GLY B 2 195 C -2.768 -11.254 34.820 1.00 40.55 186 GLY H N 1
ATOM 1733 C CA . GLY B 2 195 C -3.795 -11.588 33.848 1.00 42.29 186 GLY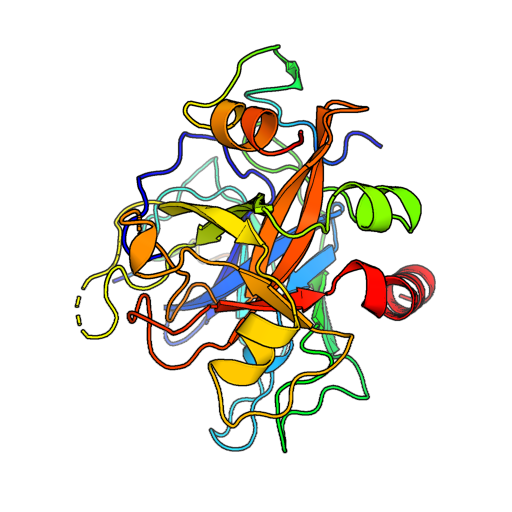 H CA 1
ATOM 1734 C C . GLY B 2 195 C -3.669 -10.960 32.486 1.00 41.25 186 GLY H C 1
ATOM 1735 O O . GLY B 2 195 C -3.918 -11.597 31.457 1.00 48.01 186 GLY H O 1
ATOM 1736 N N . LYS B 2 196 D -3.279 -9.687 32.412 1.00 31.88 186 LYS H N 1
ATOM 1737 C CA . LYS B 2 196 D -3.083 -9.076 31.100 1.00 29.76 186 LYS H CA 1
ATOM 1738 C C . LYS B 2 196 D -1.810 -9.650 30.496 1.00 30.20 186 LYS H C 1
ATOM 1739 O O . LYS B 2 196 D -0.987 -10.218 31.217 1.00 28.53 186 LYS H O 1
ATOM 1745 C CA . ARG B 2 197 ? -0.430 -10.077 28.583 1.00 32.10 187 ARG H CA 1
ATOM 1746 C C . ARG B 2 197 ? 0.176 -9.097 27.584 1.00 24.44 187 ARG H C 1
ATOM 1747 O O . ARG B 2 197 ? -0.350 -8.008 27.388 1.00 22.74 187 ARG H O 1
ATOM 1755 N N . GLY B 2 198 ? 1.267 -9.554 26.980 1.00 19.69 188 GLY H N 1
ATOM 1756 C CA . GLY B 2 198 ? 1.920 -8.851 25.907 1.00 23.75 188 GLY H CA 1
ATOM 1757 C C . GLY B 2 198 ? 3.437 -8.922 26.011 1.00 19.73 188 GLY H C 1
ATOM 1758 O O . GLY B 2 198 ? 3.958 -9.009 27.114 1.00 18.07 188 GLY H O 1
ATOM 1759 N N . ASP B 2 199 ? 4.063 -8.863 24.842 1.00 17.74 189 ASP H N 1
ATOM 1760 C CA . ASP B 2 199 ? 5.511 -8.935 24.743 1.00 19.54 189 ASP H CA 1
ATOM 1761 C C . ASP B 2 199 ? 5.936 -8.556 23.335 1.00 18.01 189 ASP H C 1
ATOM 1762 O O . ASP B 2 199 ? 5.134 -8.595 22.398 1.00 19.84 189 ASP H O 1
ATOM 1767 N N . ALA B 2 200 ? 7.209 -8.185 23.233 1.00 16.29 190 ALA H N 1
ATOM 1768 C CA . ALA B 2 200 ? 7.875 -8.055 21.957 1.00 14.43 190 ALA H CA 1
ATOM 1769 C C . ALA B 2 200 ? 8.187 -9.480 21.475 1.00 18.02 190 ALA H C 1
ATOM 1770 O O . ALA B 2 200 ? 8.029 -10.368 22.311 1.00 18.89 190 ALA H O 1
ATOM 1772 N N . CYS B 2 201 ? 8.624 -9.673 20.255 1.00 16.97 191 CYS H N 1
ATOM 1773 C CA . CYS B 2 201 ? 8.953 -11.006 19.744 1.00 18.13 191 CYS H CA 1
ATOM 1774 C C . CYS B 2 201 ? 9.888 -10.871 18.553 1.00 25.72 191 CYS H C 1
ATOM 1775 O O . CYS B 2 201 ? 10.239 -9.728 18.244 1.00 18.70 191 CYS H O 1
ATOM 1778 N N . GLU B 2 202 ? 10.273 -11.980 17.918 1.00 20.31 192 GLU H N 1
ATOM 1779 C CA . GLU B 2 202 ? 11.128 -11.919 16.744 1.00 21.86 192 GLU H CA 1
ATOM 1780 C C . GLU B 2 202 ? 10.576 -10.908 15.733 1.00 23.53 192 GLU H C 1
ATOM 1781 O O . GLU B 2 202 ? 9.401 -10.921 15.381 1.00 21.28 192 GLU H O 1
ATOM 1787 N N . GLY B 2 203 ? 11.457 -10.038 15.295 1.00 19.56 193 GLY H N 1
ATOM 1788 C CA . GLY B 2 203 ? 11.214 -8.978 14.363 1.00 18.58 193 GLY H CA 1
ATOM 1789 C C . GLY B 2 203 ? 10.962 -7.619 14.998 1.00 19.85 193 GLY H C 1
ATOM 1790 O O . GLY B 2 203 ? 10.980 -6.650 14.238 1.00 16.28 193 GLY H O 1
ATOM 1791 N N . ASP B 2 204 ? 10.735 -7.561 16.298 1.00 16.89 194 ASP H N 1
ATOM 1792 C CA . ASP B 2 204 ? 10.524 -6.355 17.086 1.00 20.12 194 ASP H CA 1
ATOM 1793 C C . ASP B 2 204 ? 11.841 -5.794 17.646 1.00 15.86 194 ASP H C 1
ATOM 1794 O O . ASP B 2 204 ? 11.858 -4.605 18.019 1.00 16.48 194 ASP H O 1
ATOM 1799 N N . SER B 2 205 ? 12.873 -6.617 17.686 1.00 15.20 195 SER H N 1
ATOM 1800 C CA . SER B 2 205 ? 14.232 -6.397 18.116 1.00 18.52 195 SER H CA 1
ATOM 1801 C C . SER B 2 205 ? 14.674 -5.025 17.577 1.00 16.88 195 SER H C 1
ATOM 1802 O O . SER B 2 205 ? 14.388 -4.797 16.405 1.00 17.76 195 SER H O 1
ATOM 1805 N N . GLY B 2 206 ? 15.311 -4.200 18.401 1.00 11.49 196 GLY H N 1
ATOM 1806 C CA . GLY B 2 206 ? 15.822 -2.912 18.002 1.00 13.83 196 GLY H CA 1
ATOM 1807 C C . GLY B 2 206 ? 14.795 -1.788 18.017 1.00 16.70 196 GLY H C 1
ATOM 1808 O O . GLY B 2 206 ? 15.219 -0.620 17.938 1.00 15.45 196 GLY H O 1
ATOM 1809 N N . GLY B 2 207 ? 13.504 -2.102 18.128 1.00 12.36 197 GLY H N 1
ATOM 1810 C CA . GLY B 2 207 ? 12.497 -1.032 18.200 1.00 12.35 197 GLY H CA 1
ATOM 1811 C C . GLY B 2 207 ? 12.447 -0.385 19.568 1.00 15.58 197 GLY H C 1
ATOM 1812 O O . GLY B 2 207 ? 13.081 -0.864 20.513 1.00 16.04 197 GLY H O 1
ATOM 1813 N N . PRO B 2 208 ? 11.678 0.702 19.710 1.00 14.64 198 PRO H N 1
ATOM 1814 C CA . PRO B 2 208 ? 11.669 1.480 20.938 1.00 17.14 198 PRO H CA 1
ATOM 1815 C C . PRO B 2 208 ? 10.615 1.060 21.951 1.00 16.65 198 PRO H C 1
ATOM 1816 O O . PRO B 2 208 ? 9.535 0.566 21.661 1.00 18.90 198 PRO H O 1
ATOM 1820 N N . PHE B 2 209 ? 10.999 1.281 23.199 1.00 12.02 199 PHE H N 1
ATOM 1821 C CA . PHE B 2 209 ? 10.133 1.253 24.362 1.00 13.16 199 PHE H CA 1
ATOM 1822 C C . PHE B 2 209 ? 10.032 2.708 24.813 1.00 13.87 199 PHE H C 1
ATOM 1823 O O . PHE B 2 209 ? 11.039 3.246 25.285 1.00 13.66 199 PHE H O 1
ATOM 1831 N N . VAL B 2 210 ? 8.860 3.311 24.649 1.00 11.14 200 VAL H N 1
ATOM 1832 C CA . VAL B 2 210 ? 8.728 4.727 24.960 1.00 12.32 200 VAL H CA 1
ATOM 1833 C C . VAL B 2 210 ? 7.784 4.966 26.136 1.00 14.30 200 VAL H C 1
ATOM 1834 O O . VAL B 2 210 ? 6.940 4.153 26.478 1.00 14.61 200 VAL H O 1
ATOM 1838 N N . MET B 2 211 ? 7.941 6.123 26.771 1.00 14.93 201 MET H N 1
ATOM 1839 C CA . MET B 2 211 ? 7.047 6.584 27.832 1.00 14.29 201 MET H CA 1
ATOM 1840 C C . MET B 2 211 ? 6.663 8.032 27.603 1.00 16.13 201 MET H C 1
ATOM 1841 O O . MET B 2 211 ? 7.495 8.781 27.102 1.00 16.36 201 MET H O 1
ATOM 1846 N N . LYS B 2 212 ? 5.442 8.405 27.960 1.00 12.41 202 LYS H N 1
ATOM 1847 C CA . LYS B 2 212 ? 5.088 9.810 27.685 1.00 13.99 202 LYS H CA 1
ATOM 1848 C C . LYS B 2 212 ? 5.196 10.576 28.996 1.00 19.87 202 LYS H C 1
ATOM 1849 O O . LYS B 2 212 ? 4.503 10.249 29.961 1.00 17.21 202 LYS H O 1
ATOM 1855 N N . SER B 2 213 ? 6.085 11.564 29.023 1.00 13.53 203 SER H N 1
ATOM 1856 C CA . SER B 2 213 ? 6.275 12.265 30.288 1.00 16.41 203 SER H CA 1
ATOM 1857 C C . SER B 2 213 ? 4.995 13.017 30.683 1.00 14.06 203 SER H C 1
ATOM 1858 O O . SER B 2 213 ? 4.455 13.758 29.856 1.00 13.33 203 SER H O 1
ATOM 1861 N N . PRO B 2 214 ? 4.554 12.860 31.910 1.00 17.73 204 PRO H N 1
ATOM 1862 C CA . PRO B 2 214 ? 3.363 13.611 32.341 1.00 20.55 204 PRO H CA 1
ATOM 1863 C C . PRO B 2 214 ? 3.690 15.044 32.733 1.00 22.16 204 PRO H C 1
ATOM 1864 O O . PRO B 2 214 ? 2.767 15.811 33.002 1.00 15.23 204 PRO H O 1
ATOM 1868 N N . PHE B 2 215 A 4.972 15.367 32.747 1.00 15.19 204 PHE H N 1
ATOM 1869 C CA . PHE B 2 215 A 5.482 16.689 33.063 1.00 18.83 204 PHE H CA 1
ATOM 1870 C C . PHE B 2 215 A 5.501 17.632 31.877 1.00 27.16 204 PHE H C 1
ATOM 1871 O O . PHE B 2 215 A 5.156 18.816 32.001 1.00 15.95 204 PHE H O 1
ATOM 1879 N N . ASN B 2 216 B 5.914 17.126 30.703 1.00 17.83 204 ASN H N 1
ATOM 1880 C CA . ASN B 2 216 B 5.957 17.992 29.538 1.00 15.03 204 ASN H CA 1
ATOM 1881 C C . ASN B 2 216 B 5.272 17.416 28.304 1.00 16.91 204 ASN H C 1
ATOM 1882 O O . ASN B 2 216 B 5.348 17.984 27.215 1.00 20.86 204 ASN H O 1
ATOM 1887 N N . ASN B 2 217 ? 4.582 16.294 28.471 1.00 19.87 205 ASN H N 1
ATOM 1888 C CA . ASN B 2 217 ? 3.740 15.643 27.490 1.00 16.90 205 ASN H CA 1
ATOM 1889 C C . ASN B 2 217 ? 4.490 15.181 26.250 1.00 17.93 205 ASN H C 1
ATOM 1890 O O . ASN B 2 217 ? 3.883 15.008 25.181 1.00 21.63 205 ASN H O 1
ATOM 1895 N N . ARG B 2 218 ? 5.781 14.976 26.377 1.00 13.11 206 ARG H N 1
ATOM 1896 C CA . ARG B 2 218 ? 6.601 14.453 25.321 1.00 11.06 206 ARG H CA 1
ATOM 1897 C C . ARG B 2 218 ? 6.909 12.954 25.508 1.00 17.58 206 ARG H C 1
ATOM 1898 O O . ARG B 2 218 ? 7.039 12.513 26.639 1.00 15.00 206 ARG H O 1
ATOM 1906 N N . TRP B 2 219 ? 7.066 12.269 24.372 1.00 15.80 207 TRP H N 1
ATOM 1907 C CA . TRP B 2 219 ? 7.479 10.872 24.390 1.00 12.73 207 TRP H CA 1
ATOM 1908 C C . TRP B 2 219 ? 8.997 10.706 24.406 1.00 15.92 207 TRP H C 1
ATOM 1909 O O . TRP B 2 219 ? 9.680 11.298 23.569 1.00 13.19 207 TRP H O 1
ATOM 1920 N N . TYR B 2 220 ? 9.426 9.880 25.365 1.00 13.74 208 TYR H N 1
ATOM 1921 C CA . TYR B 2 220 ? 10.848 9.613 25.519 1.00 13.29 208 TYR H CA 1
ATOM 1922 C C . TYR B 2 220 ? 11.162 8.143 25.266 1.00 13.80 208 TYR H C 1
ATOM 1923 O O . TYR B 2 220 ? 10.365 7.308 25.681 1.00 13.94 208 TYR H O 1
ATOM 1932 N N . GLN B 2 221 ? 12.290 7.878 24.594 1.00 16.33 209 GLN H N 1
ATOM 1933 C CA . GLN B 2 221 ? 12.632 6.472 24.423 1.00 14.89 209 GLN H CA 1
ATOM 1934 C C . GLN B 2 221 ? 13.522 5.978 25.550 1.00 15.55 209 GLN H C 1
ATOM 1935 O O . GLN B 2 221 ? 14.706 6.325 25.599 1.00 16.34 209 GLN H O 1
ATOM 1941 N N . MET B 2 222 ? 12.935 5.161 26.432 1.00 12.41 210 MET H N 1
ATOM 1942 C CA . MET B 2 222 ? 13.641 4.714 27.630 1.00 13.13 210 MET H CA 1
ATOM 1943 C C . MET B 2 222 ? 14.379 3.412 27.392 1.00 9.91 210 MET H C 1
ATOM 1944 O O . MET B 2 222 ? 15.369 3.122 28.068 1.00 13.31 210 MET H O 1
ATOM 1949 N N . GLY B 2 223 ? 13.905 2.638 26.421 1.00 14.66 211 GLY H N 1
ATOM 1950 C CA . GLY B 2 223 ? 14.424 1.328 26.103 1.00 15.30 211 GLY H CA 1
ATOM 1951 C C . GLY B 2 223 ? 14.526 0.959 24.652 1.00 18.77 211 GLY H C 1
ATOM 1952 O O . GLY B 2 223 ? 13.881 1.566 23.774 1.00 12.14 211 GLY H O 1
ATOM 1953 N N . ILE B 2 224 ? 15.349 -0.069 24.384 1.00 13.16 212 ILE H N 1
ATOM 1954 C CA . ILE B 2 224 ? 15.392 -0.705 23.075 1.00 11.92 212 ILE H CA 1
ATOM 1955 C C . ILE B 2 224 ? 15.076 -2.174 23.226 1.00 10.91 212 ILE H C 1
ATOM 1956 O O . ILE B 2 224 ? 15.646 -2.801 24.126 1.00 11.98 212 ILE H O 1
ATOM 1961 N N . VAL B 2 225 ? 14.212 -2.729 22.403 1.00 13.30 213 VAL H N 1
ATOM 1962 C CA . VAL B 2 225 ? 13.915 -4.164 22.462 1.00 12.71 213 VAL H CA 1
ATOM 1963 C C . VAL B 2 225 ? 15.212 -4.959 22.260 1.00 14.44 213 VAL H C 1
ATOM 1964 O O . VAL B 2 225 ? 15.791 -4.899 21.165 1.00 12.91 213 VAL H O 1
ATOM 1968 N N . SER B 2 226 ? 15.643 -5.658 23.306 1.00 16.70 214 SER H N 1
ATOM 1969 C CA . SER B 2 226 ? 16.908 -6.372 23.292 1.00 17.38 214 SER H CA 1
ATOM 1970 C C . SER B 2 226 ? 16.730 -7.880 23.289 1.00 15.34 214 SER H C 1
ATOM 1971 O O . SER B 2 226 ? 17.149 -8.536 22.332 1.00 18.98 214 SER H O 1
ATOM 1974 N N . TRP B 2 227 ? 16.152 -8.469 24.341 1.00 14.04 215 TRP H N 1
ATOM 1975 C CA . TRP B 2 227 ? 16.086 -9.940 24.302 1.00 12.55 215 TRP H CA 1
ATOM 1976 C C . TRP B 2 227 ? 14.975 -10.476 25.164 1.00 12.94 215 TRP H C 1
ATOM 1977 O O . TRP B 2 227 ? 14.338 -9.777 25.945 1.00 18.15 215 TRP H O 1
ATOM 1988 N N . GLY B 2 228 ? 14.748 -11.784 25.017 1.00 12.81 216 GLY H N 1
ATOM 1989 C CA . GLY B 2 228 ? 13.776 -12.458 25.879 1.00 15.74 216 GLY H CA 1
ATOM 1990 C C . GLY B 2 228 ? 13.942 -13.953 25.613 1.00 17.85 216 GLY H C 1
ATOM 1991 O O . GLY B 2 228 ? 14.700 -14.301 24.707 1.00 19.14 216 GLY H O 1
ATOM 1992 N N . GLU B 2 229 ? 13.270 -14.748 26.402 1.00 18.29 217 GLU H N 1
ATOM 1993 C CA . GLU B 2 229 ? 13.359 -16.220 26.325 1.00 17.35 217 GLU H CA 1
ATOM 1994 C C . GLU B 2 229 ? 11.979 -16.662 25.882 1.00 17.78 217 GLU H C 1
ATOM 1995 O O . GLU B 2 229 ? 11.015 -16.707 26.654 1.00 18.77 217 GLU H O 1
ATOM 2001 N N . GLY B 2 230 ? 11.865 -16.928 24.582 1.00 20.31 219 GLY H N 1
ATOM 2002 C CA . GLY B 2 230 ? 10.529 -17.069 24.007 1.00 23.27 219 GLY H CA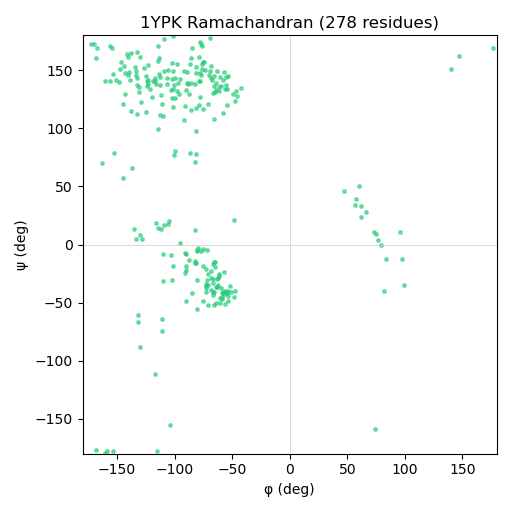 1
ATOM 2003 C C . GLY B 2 230 ? 9.836 -15.724 23.857 1.00 24.97 219 GLY H C 1
ATOM 2004 O O . GLY B 2 230 ? 10.516 -14.700 23.832 1.00 21.16 219 GLY H O 1
ATOM 2005 N N . CYS B 2 231 ? 8.512 -15.718 23.763 1.00 22.77 220 CYS H N 1
ATOM 2006 C CA . CYS B 2 231 ? 7.708 -14.514 23.679 1.00 13.23 220 CYS H CA 1
ATOM 2007 C C . CYS B 2 231 ? 6.406 -14.723 24.455 1.00 18.87 220 CYS H C 1
ATOM 2008 O O . CYS B 2 231 ? 5.737 -15.723 24.213 1.00 21.77 220 CYS H O 1
ATOM 2011 N N . ASP B 2 232 ? 6.095 -13.790 25.333 1.00 18.47 221 ASP H N 1
ATOM 2012 C CA . ASP B 2 232 ? 4.863 -13.718 26.095 1.00 23.05 221 ASP H CA 1
ATOM 2013 C C . ASP B 2 232 ? 4.634 -14.999 26.896 1.00 25.65 221 ASP H C 1
ATOM 2014 O O . ASP B 2 232 ? 3.506 -15.448 27.112 1.00 18.99 221 ASP H O 1
ATOM 2019 N N . ARG B 2 233 A 5.749 -15.565 27.351 1.00 21.22 221 ARG H N 1
ATOM 2020 C CA . ARG B 2 233 A 5.642 -16.726 28.227 1.00 29.54 221 ARG H CA 1
ATOM 2021 C C . ARG B 2 233 A 5.313 -16.325 29.648 1.00 25.22 221 ARG H C 1
ATOM 2022 O O . ARG B 2 233 A 5.824 -15.343 30.188 1.00 23.41 221 ARG H O 1
ATOM 2030 N N . ASP B 2 234 ? 4.450 -17.111 30.304 1.00 23.03 222 ASP H N 1
ATOM 2031 C CA . ASP B 2 234 ? 4.186 -16.824 31.705 1.00 25.74 222 ASP H CA 1
ATOM 2032 C C . ASP B 2 234 ? 5.458 -16.901 32.539 1.00 27.05 222 ASP H C 1
ATOM 2033 O O . ASP B 2 234 ? 6.253 -17.826 32.381 1.00 25.28 222 ASP H O 1
ATOM 2038 N N . GLY B 2 235 ? 5.663 -15.947 33.436 1.00 22.35 223 GLY H N 1
ATOM 2039 C CA . GLY B 2 235 ? 6.826 -15.938 34.301 1.00 29.98 223 GLY H CA 1
ATOM 2040 C C . GLY B 2 235 ? 8.100 -15.424 33.649 1.00 27.47 223 GLY H C 1
ATOM 2041 O O . GLY B 2 235 ? 9.125 -15.386 34.334 1.00 24.59 223 GLY H O 1
ATOM 2042 N N . LYS B 2 236 ? 8.045 -15.045 32.378 1.00 16.33 224 LYS H N 1
ATOM 2043 C CA . LYS B 2 236 ? 9.173 -14.462 31.662 1.00 23.33 224 LYS H CA 1
ATOM 2044 C C . LYS B 2 236 ? 8.827 -13.005 31.336 1.00 26.14 224 LYS H C 1
ATOM 2045 O O . LYS B 2 236 ? 7.648 -12.667 31.364 1.00 20.22 224 LYS H O 1
ATOM 2051 N N . TYR B 2 237 ? 9.847 -12.211 31.054 1.00 24.61 225 TYR H N 1
ATOM 2052 C CA . TYR B 2 237 ? 9.732 -10.793 30.800 1.00 16.49 225 TYR H CA 1
ATOM 2053 C C . TYR B 2 237 ? 10.644 -10.386 29.655 1.00 14.08 225 TYR H C 1
ATOM 2054 O O . TYR B 2 237 ? 11.700 -10.987 29.489 1.00 14.85 225 TYR H O 1
ATOM 2063 N N . GLY B 2 238 ? 10.224 -9.375 28.900 1.00 18.11 226 GLY H N 1
ATOM 2064 C CA . GLY B 2 238 ? 11.106 -8.841 27.865 1.00 19.44 226 GLY H CA 1
ATOM 2065 C C . GLY B 2 238 ? 12.171 -7.969 28.501 1.00 15.23 226 GLY H C 1
ATOM 2066 O O . GLY B 2 238 ? 11.923 -7.292 29.504 1.00 14.41 226 GLY H O 1
ATOM 2067 N N . PHE B 2 239 ? 13.360 -8.011 27.879 1.00 15.92 227 PHE H N 1
ATOM 2068 C CA . PHE B 2 239 ? 14.469 -7.198 28.324 1.00 12.41 227 PHE H CA 1
ATOM 2069 C C . PHE B 2 239 ? 14.791 -6.136 27.281 1.00 15.23 227 PHE H C 1
ATOM 2070 O O . PHE B 2 239 ? 14.643 -6.409 26.092 1.00 16.20 227 PHE H O 1
ATOM 2078 N N . TYR B 2 240 ? 15.171 -5.004 27.817 1.00 13.67 228 TYR H N 1
ATOM 2079 C CA . TYR B 2 240 ? 15.359 -3.751 27.135 1.00 17.31 228 TYR H CA 1
ATOM 2080 C C . TYR B 2 240 ? 16.672 -3.093 27.516 1.00 15.42 228 TYR H C 1
ATOM 2081 O O . TYR B 2 240 ? 17.127 -2.996 28.636 1.00 14.50 228 TYR H O 1
ATOM 2090 N N . THR B 2 241 ? 17.309 -2.574 26.473 1.00 11.68 229 THR H N 1
ATOM 2091 C CA . THR B 2 241 ? 18.482 -1.767 26.652 1.00 13.32 229 THR H CA 1
ATOM 2092 C C . THR B 2 241 ? 18.099 -0.470 27.360 1.00 13.69 229 THR H C 1
ATOM 2093 O O . THR B 2 241 ? 17.137 0.176 26.972 1.00 14.48 229 THR H O 1
ATOM 2097 N N . HIS B 2 242 ? 18.843 -0.140 28.402 1.00 15.33 230 HIS H N 1
ATOM 2098 C CA . HIS B 2 242 ? 18.584 1.084 29.192 1.00 13.51 230 HIS H CA 1
ATOM 2099 C C . HIS B 2 242 ? 19.183 2.296 28.524 1.00 14.61 230 HIS H C 1
ATOM 2100 O O . HIS B 2 242 ? 20.362 2.612 28.587 1.00 14.55 230 HIS H O 1
ATOM 2107 N N . VAL B 2 243 ? 18.362 3.051 27.771 1.00 15.15 231 VAL H N 1
ATOM 2108 C CA . VAL B 2 243 ? 18.910 4.090 26.910 1.00 14.59 231 VAL H CA 1
ATOM 2109 C C . VAL B 2 243 ? 19.672 5.172 27.658 1.00 17.45 231 VAL H C 1
ATOM 2110 O O . VAL B 2 243 ? 20.778 5.550 2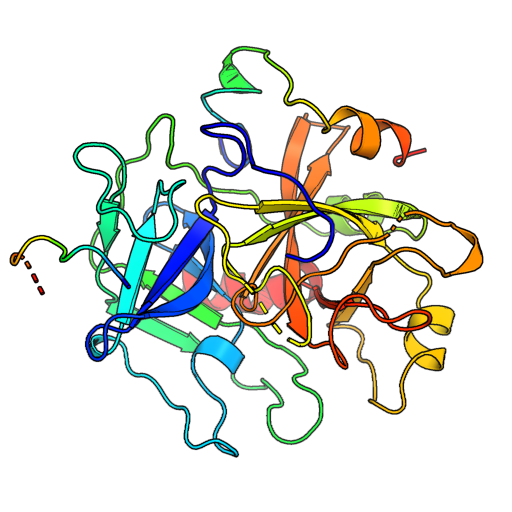7.227 1.00 18.95 231 VAL H O 1
ATOM 2114 N N . PHE B 2 244 ? 19.098 5.678 28.748 1.00 17.36 232 PHE H N 1
ATOM 2115 C CA . PHE B 2 244 ? 19.722 6.738 29.516 1.00 14.07 232 PHE H CA 1
ATOM 2116 C C . PHE B 2 244 ? 21.130 6.349 29.964 1.00 16.29 232 PHE H C 1
ATOM 2117 O O . PHE B 2 244 ? 22.053 7.158 29.947 1.00 17.85 232 PHE H O 1
ATOM 2125 N N . ARG B 2 245 ? 21.299 5.114 30.386 1.00 14.92 233 ARG H N 1
ATOM 2126 C CA . ARG B 2 245 ? 22.527 4.566 30.896 1.00 17.16 233 ARG H CA 1
ATOM 2127 C C . ARG B 2 245 ? 23.607 4.614 29.823 1.00 18.41 233 ARG H C 1
ATOM 2128 O O . ARG B 2 245 ? 24.783 4.606 30.187 1.00 21.01 233 ARG H O 1
ATOM 2136 N N . LEU B 2 246 ? 23.201 4.618 28.560 1.00 17.93 234 LEU H N 1
ATOM 2137 C CA . LEU B 2 246 ? 24.163 4.518 27.472 1.00 15.34 234 LEU H CA 1
ATOM 2138 C C . LEU B 2 246 ? 24.227 5.820 26.692 1.00 19.63 234 LEU H C 1
ATOM 2139 O O . LEU B 2 246 ? 24.793 5.944 25.605 1.00 22.26 234 LEU H O 1
ATOM 2144 N N . LYS B 2 247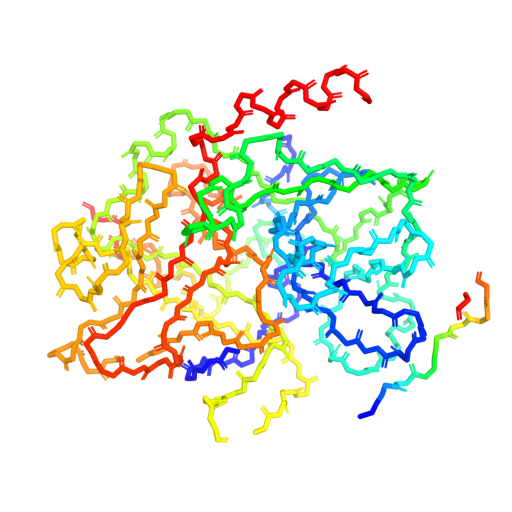 ? 23.627 6.828 27.315 1.00 18.33 235 LYS H N 1
ATOM 2145 C CA . LYS B 2 247 ? 23.444 8.111 26.655 1.00 20.62 235 LYS H CA 1
ATOM 2146 C C . LYS B 2 247 ? 24.779 8.810 26.400 1.00 22.44 235 LYS H C 1
ATOM 2147 O O . LYS B 2 247 ? 24.878 9.510 25.391 1.00 24.19 235 LYS H O 1
ATOM 2153 N N . LYS B 2 248 ? 25.755 8.617 27.291 1.00 20.59 236 LYS H N 1
ATOM 2154 C CA . LYS B 2 248 ? 27.049 9.260 27.089 1.00 29.24 236 LYS H CA 1
ATOM 2155 C C . LYS B 2 248 ? 27.743 8.776 25.823 1.00 28.88 236 LYS H C 1
ATOM 2156 O O . LYS B 2 248 ? 28.401 9.588 25.154 1.00 18.37 236 LYS H O 1
ATOM 2162 N N . TRP B 2 249 ? 27.612 7.495 25.497 1.00 19.67 237 TRP H N 1
ATOM 2163 C CA . TRP B 2 249 ? 28.104 6.980 24.225 1.00 22.63 237 TRP H CA 1
ATOM 2164 C C . TRP B 2 249 ? 27.335 7.535 23.037 1.00 15.14 237 TRP H C 1
ATOM 2165 O O . TRP B 2 249 ? 27.945 7.870 22.026 1.00 21.25 237 TRP H O 1
ATOM 2176 N N . ILE B 2 250 ? 26.011 7.635 23.171 1.00 18.55 238 ILE H N 1
ATOM 2177 C CA . ILE B 2 250 ? 25.223 8.212 22.079 1.00 17.63 238 ILE H CA 1
ATOM 2178 C C . ILE B 2 250 ? 25.685 9.637 21.786 1.00 16.63 238 ILE H C 1
ATOM 2179 O O . ILE B 2 250 ? 25.858 10.024 20.625 1.00 21.75 238 ILE H O 1
ATOM 2184 N N . GLN B 2 251 ? 25.873 10.380 22.866 1.00 22.50 239 GLN H N 1
ATOM 2185 C CA . GLN B 2 251 ? 26.279 11.776 22.791 1.00 27.48 239 GLN H CA 1
ATOM 2186 C C . GLN B 2 251 ? 27.629 11.859 22.086 1.00 30.99 239 GLN H C 1
ATOM 2187 O O . GLN B 2 251 ? 27.839 12.609 21.142 1.00 29.56 239 GLN H O 1
ATOM 2189 N N . LYS B 2 252 ? 28.535 11.025 22.591 1.00 30.40 240 LYS H N 1
ATOM 2190 C CA . LYS B 2 252 ? 29.884 10.973 22.035 1.00 30.29 240 LYS H CA 1
ATOM 2191 C C . LYS B 2 252 ? 29.863 10.729 20.531 1.00 24.00 240 LYS H C 1
ATOM 2192 O O . LYS B 2 252 ? 30.558 11.424 19.792 1.00 27.42 240 LYS H O 1
ATOM 2198 N N . VAL B 2 253 ? 29.099 9.745 20.048 1.00 23.64 241 VAL H N 1
ATOM 2199 C CA . VAL B 2 253 ? 29.103 9.455 18.616 1.00 25.76 241 VAL H CA 1
ATOM 2200 C C . VAL B 2 253 ? 28.552 10.643 17.845 1.00 27.61 241 VAL H C 1
ATOM 2201 O O . VAL B 2 253 ? 29.130 11.138 16.888 1.00 25.42 241 VAL H O 1
ATOM 2205 N N . ILE B 2 254 ? 27.390 11.136 18.265 1.00 25.18 242 ILE H N 1
ATOM 2206 C CA . ILE B 2 254 ? 26.805 12.199 17.435 1.00 28.37 242 ILE H CA 1
ATOM 2207 C C . ILE B 2 254 ? 27.670 13.453 17.460 1.00 28.63 242 ILE H C 1
ATOM 2208 O O . ILE B 2 254 ? 27.860 14.060 16.400 1.00 30.44 242 ILE H O 1
ATOM 2213 N N . ASP B 2 255 ? 28.220 13.842 18.602 1.00 27.29 243 ASP H N 1
ATOM 2214 C CA . ASP B 2 255 ? 29.069 15.032 18.649 1.00 28.73 243 ASP H CA 1
ATOM 2215 C C . ASP B 2 255 ? 30.274 14.891 17.705 1.00 38.63 243 ASP H C 1
ATOM 2216 O O . ASP B 2 255 ? 30.611 15.871 17.038 1.00 38.68 243 ASP H O 1
ATOM 2221 N N . GLN B 2 256 ? 30.873 13.710 17.677 1.00 29.63 244 GLN H N 1
ATOM 2222 C CA . GLN B 2 256 ? 32.043 13.351 16.903 1.00 31.01 244 GLN H CA 1
ATOM 2223 C C . GLN B 2 256 ? 31.759 13.208 15.416 1.00 34.33 244 GLN H C 1
ATOM 2224 O O . GLN B 2 256 ? 32.559 13.618 14.578 1.00 37.77 244 GLN H O 1
ATOM 2230 N N . PHE B 2 257 ? 30.618 12.609 15.080 1.00 25.29 245 PHE H N 1
ATOM 2231 C CA . PHE B 2 257 ? 30.329 12.300 13.692 1.00 22.14 245 PHE H CA 1
ATOM 2232 C C . PHE B 2 257 ? 29.138 13.059 13.133 1.00 30.26 245 PHE H C 1
ATOM 2233 O O . PHE B 2 257 ? 28.499 13.861 13.836 1.00 39.38 245 PHE H O 1
ATOM 2242 N N . ASP C 3 1 ? 5.147 -11.594 2.221 0.75 48.01 1 ASP I N 1
ATOM 2243 C CA . ASP C 3 1 ? 6.064 -11.246 1.137 0.75 35.69 1 ASP I CA 1
ATOM 2244 C C . ASP C 3 1 ? 6.017 -9.748 0.883 0.75 28.46 1 ASP I C 1
ATOM 2245 O O . ASP C 3 1 ? 4.950 -9.137 0.915 0.75 38.61 1 ASP I O 1
ATOM 2250 N N . PHE C 3 2 ? 7.168 -9.137 0.632 0.75 25.53 2 PHE I N 1
ATOM 2251 C CA . PHE C 3 2 ? 7.203 -7.688 0.546 0.75 23.12 2 PHE I CA 1
ATOM 2252 C C . PHE C 3 2 ? 6.930 -7.144 -0.840 0.75 27.79 2 PHE I C 1
ATOM 2253 O O . PHE C 3 2 ? 7.426 -7.631 -1.847 0.75 24.41 2 PHE I O 1
ATOM 2261 N N . GLU C 3 3 ? 6.137 -6.068 -0.852 0.75 22.98 3 GLU I N 1
ATOM 2262 C CA . GLU C 3 3 ? 5.998 -5.309 -2.082 0.75 18.26 3 GLU I CA 1
ATOM 2263 C C . GLU C 3 3 ? 7.338 -4.743 -2.526 0.75 23.07 3 GLU I C 1
ATOM 2264 O O . GLU C 3 3 ? 8.138 -4.197 -1.765 0.75 25.83 3 GLU I O 1
ATOM 2270 N N . GLU C 3 4 ? 7.638 -4.856 -3.817 0.75 20.74 4 GLU I N 1
ATOM 2271 C CA . GLU C 3 4 ? 8.873 -4.282 -4.346 0.75 30.26 4 GLU I CA 1
ATOM 2272 C C . GLU C 3 4 ? 8.877 -2.767 -4.123 0.75 23.89 4 GLU I C 1
ATOM 2273 O O . GLU C 3 4 ? 7.840 -2.108 -4.188 0.75 26.61 4 GLU I O 1
ATOM 2279 N N . ILE C 3 5 ? 10.052 -2.229 -3.840 0.75 22.10 5 ILE I N 1
ATOM 2280 C CA . ILE C 3 5 ? 10.270 -0.805 -3.632 0.75 19.24 5 ILE I CA 1
ATOM 2281 C C . ILE C 3 5 ? 10.896 -0.200 -4.874 0.75 27.42 5 ILE I C 1
ATOM 2282 O O . ILE C 3 5 ? 11.514 -0.931 -5.651 0.75 26.82 5 ILE I O 1
ATOM 2287 N N . PRO C 3 6 ? 10.738 1.090 -5.096 0.75 22.66 6 PRO I N 1
ATOM 2288 C CA . PRO C 3 6 ? 11.246 1.724 -6.316 0.75 25.76 6 PRO I CA 1
ATOM 2289 C C . PRO C 3 6 ? 12.731 1.495 -6.540 0.75 35.46 6 PRO I C 1
ATOM 2290 O O . PRO C 3 6 ? 13.541 1.450 -5.618 0.75 35.86 6 PRO I O 1
ATOM 2294 N N . GLU C 3 7 ? 13.068 1.350 -7.821 0.75 32.92 7 GLU I N 1
ATOM 2295 C CA . GLU C 3 7 ? 14.414 0.984 -8.231 0.75 3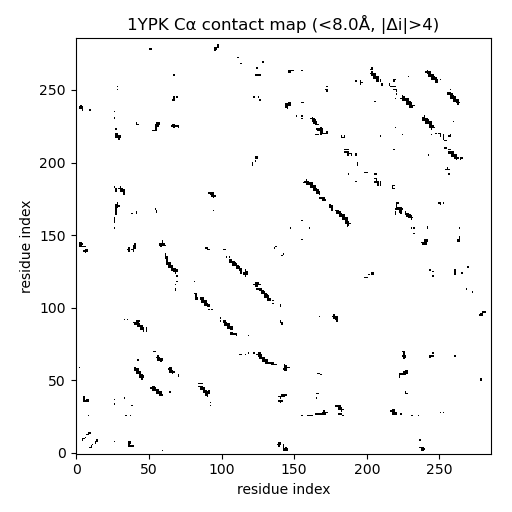0.49 7 GLU I CA 1
ATOM 2296 C C . GLU C 3 7 ? 15.473 1.863 -7.596 0.75 18.37 7 GLU I C 1
ATOM 2297 O O . GLU C 3 7 ? 16.533 1.397 -7.191 0.75 27.82 7 GLU I O 1
ATOM 2299 N N . GLU C 3 8 ? 15.163 3.150 -7.540 0.75 28.31 8 GLU I N 1
ATOM 2300 C CA . GLU C 3 8 ? 16.096 4.170 -7.081 0.75 26.10 8 GLU I CA 1
ATOM 2301 C C . GLU C 3 8 ? 16.762 3.795 -5.766 0.75 32.91 8 GLU I C 1
ATOM 2302 O O . GLU C 3 8 ? 17.941 4.054 -5.527 0.75 43.17 8 GLU I O 1
ATOM 2324 N N . LEU C 3 10 ? 17.012 0.834 -4.595 0.75 44.78 10 LEU I N 1
ATOM 2325 C CA . LEU C 3 10 ? 17.631 -0.456 -4.867 0.75 44.69 10 LEU I CA 1
ATOM 2326 C C . LEU C 3 10 ? 16.925 -1.568 -4.105 0.75 54.46 10 LEU I C 1
ATOM 2327 O O . LEU C 3 10 ? 15.938 -2.108 -4.661 0.75 41.19 10 LEU I O 1
#

Secondary structure (P-SEA, 3-state):
cccbbbbcccccccbbbbcccccccccbbbbbccccbbbbbccccccccccccccccccccccccccccccccccbbbbbbcccccccccccccccccccbbbbbcbbbbbcccbbbbbbbcaaaaaacccccbbbbbbcccccccccccccbbbbbbbbbbaaaaaaaccccccccbbbbbbccccccccccccccccccbbbbbccccccccccccccccccccccbbbbbcccccaaaaaaaaaaac/ccccccccc/ccccccccccccccccccaaaaaaacc

Sequence (286 aa):
ADCGLRPLFEKKSLEDKTERELLESYIIVEGSDAEIGMSPWQVMLFRKSPQELLCGASLISDRWVLTAAHCLLYPPWDKNFTENDLLVRIGKHSRTRYERNIEKISMLEKIYIHPRYNWRENLDRDIALMKLKKPVAFSDYIHPVCLPDRETAASLLQAGYKGRVTGWGNLKETGQPSVLQVVNLPIVERPVCKDSTRIRITDNMFCAGYKPDEGKRGDACEGDSGGPFVMKSPFNNRWYQMGIVSWGEGCDRDGKYGFYTHVFRLKKWIQKVIDQFDFEEIPEEL

B-factor: mean 24.95, std 11.63, range [9.1, 157.91]

Radius of gyration: 17.3 Å; Cα contacts (8 Å, |Δi|>4): 692; chains: 3; bounding box: 39×41×50 Å

Nearest PDB structures (foldseek):
  5mls-assembly1_H  TM=1.003E+00  e=1.866E-48  Homo sapiens
  1vzq-assembly1_H  TM=1.003E+00  e=8.276E-48  Homo sapiens
  2gde-assembly1_H  TM=1.002E+00  e=6.343E-48  Homo sapiens
  3p70-assembly2_D  TM=9.978E-01  e=3.815E-46  Homo sapiens
  3s7k-assembly2_D  TM=9.953E-01  e=2.015E-46  Homo sapiens

Foldseek 3Di:
DCPPQDPVDNVVPHDDDCVVVVVVVPD/DADFAADDQLRQQQWKFKFFDVVTDTQEIWGDAFQFKIKFFQVSQDQPVVDHHDFQVGIKMKGLFWFHPDPPPPGIDIFGFPGKDADPPQDNPAFRQRGMIMTTTPDGHDADSRHDHAAADAPVVCVVQQDFFRKWKAKFQFAHFLVHTDRTITMDIWGWHDPVLQVVLDPGDDDPQKTWTHDAVVRPDDDWDYGSHHTHFTWDQDPVPRGIHGQWTFHDWDGTPDHSTTTMTGGRNVCVVVVVVVVVVD/DDDDDDPVD

Solvent-accessible surface area: 13109 Å² total